Protein AF-A0A2M8QYH6-F1 (afdb_monomer_lite)

Sequence (259 aa):
MDVRESAVTRTAGFEAFVEHFYLDTVGKVTIGYGRMVPNADAAVDLPLKKNGSDADDDAKRDEWALIKSKPAGKPASYYRQFTKLTLQESDAKAMLRENLEGSAADLKTRFPELDDYPNDAQDALLDMMFNLGLTKFSRAKWPKLFAAVEAKDWTTAAAESNRPDVQEERNEAIHDLFVSAAGASLKLYLAARIVNESFKDQIGELSSFISGGQGIEKFFPYGITKIKLDVKAGGVEIDFEISGPEQGKPSVLARKGKS

Secondary structure (DSSP, 8-state):
----HHHHHHHHHHSPPEEEEEE-TTS-EEEETTEE--SHHHHHTS--EETTEEPPHHHHHHHHHHHHTSPSS--HHHHGGG--EE--HHHHHHHHHHHHHHHHHHHHHH-TTGGGS-HHHHHHHHHHHHHHHHHHSSTTTSHHHHHHHHTT-HHHHHHT---TTS-HHHHHHHHHHHHHHHHHHHHHHHHHHHHHHHHHHHHHHHHHHHHH-TTGGGT-TT---EEEEEEEETTEEEEEEEEPP---S----------

Structure (mmCIF, N/CA/C/O backbone):
data_AF-A0A2M8QYH6-F1
#
_entry.id   AF-A0A2M8QYH6-F1
#
loop_
_atom_site.group_PDB
_atom_site.id
_atom_site.type_symbol
_atom_site.label_atom_id
_atom_site.label_alt_id
_atom_site.label_comp_id
_atom_site.label_asym_id
_atom_site.label_entity_id
_atom_site.label_seq_id
_atom_site.pdbx_PDB_ins_code
_atom_site.Cartn_x
_atom_site.Cartn_y
_atom_site.Cartn_z
_atom_site.occupancy
_atom_site.B_iso_or_equiv
_atom_site.auth_seq_id
_atom_site.auth_comp_id
_atom_site.auth_asym_id
_atom_site.auth_atom_id
_atom_site.pdbx_PDB_model_num
ATOM 1 N N . MET A 1 1 ? -13.219 -4.912 1.537 1.00 89.44 1 MET A N 1
ATOM 2 C CA . MET A 1 1 ? -13.207 -3.452 1.742 1.00 89.44 1 MET A CA 1
ATOM 3 C C . MET A 1 1 ? -12.926 -2.817 0.399 1.00 89.44 1 MET A C 1
ATOM 5 O O . MET A 1 1 ? -12.283 -3.471 -0.415 1.00 89.44 1 MET A O 1
ATOM 9 N N . ASP A 1 2 ? -13.384 -1.593 0.163 1.00 88.50 2 ASP A N 1
ATOM 10 C CA . ASP A 1 2 ? -13.000 -0.852 -1.042 1.00 88.50 2 ASP A CA 1
ATOM 11 C C . ASP A 1 2 ? -11.642 -0.155 -0.841 1.00 88.50 2 ASP A C 1
ATOM 13 O O . ASP A 1 2 ? -11.356 0.351 0.251 1.00 88.50 2 ASP A O 1
ATOM 17 N N . VAL A 1 3 ? -10.797 -0.140 -1.875 1.00 94.00 3 VAL A N 1
ATOM 18 C CA . VAL A 1 3 ? -9.479 0.508 -1.825 1.00 94.00 3 VAL A CA 1
ATOM 19 C C . VAL A 1 3 ? -9.635 1.989 -2.158 1.00 94.00 3 VAL A C 1
ATOM 21 O O . VAL A 1 3 ? -9.709 2.405 -3.315 1.00 94.00 3 VAL A O 1
ATOM 24 N N . ARG A 1 4 ? -9.651 2.811 -1.107 1.00 91.62 4 ARG A N 1
ATOM 25 C CA . ARG A 1 4 ? -9.796 4.268 -1.207 1.00 91.62 4 ARG A CA 1
ATOM 26 C C . ARG A 1 4 ? -8.585 4.926 -1.870 1.00 91.62 4 ARG A C 1
ATOM 28 O O . ARG A 1 4 ? -7.440 4.544 -1.637 1.00 91.62 4 ARG A O 1
ATOM 35 N N . GLU A 1 5 ? -8.828 6.018 -2.595 1.00 85.25 5 GLU A N 1
ATOM 36 C CA . GLU A 1 5 ? -7.765 6.868 -3.162 1.00 85.25 5 GLU A CA 1
ATOM 37 C C . GLU A 1 5 ? -6.802 7.402 -2.086 1.00 85.25 5 GLU A C 1
ATOM 39 O O . GLU A 1 5 ? -5.604 7.517 -2.328 1.00 85.25 5 GLU A O 1
ATOM 44 N N . SER A 1 6 ? -7.294 7.655 -0.866 1.00 82.06 6 SER A N 1
ATOM 45 C CA . SER A 1 6 ? -6.458 8.043 0.278 1.00 82.06 6 SER A CA 1
ATOM 46 C C . SER A 1 6 ? -5.394 6.999 0.610 1.00 82.06 6 SER A C 1
ATOM 48 O O . SER A 1 6 ? -4.265 7.369 0.927 1.00 82.06 6 SER A O 1
ATOM 50 N N . ALA A 1 7 ? -5.731 5.708 0.524 1.00 87.75 7 ALA A N 1
ATOM 51 C CA . ALA A 1 7 ? -4.787 4.621 0.745 1.00 87.75 7 ALA A CA 1
ATOM 52 C C . ALA A 1 7 ? -3.747 4.568 -0.377 1.00 87.75 7 ALA A C 1
ATOM 54 O O . ALA A 1 7 ? -2.554 4.553 -0.089 1.00 87.75 7 ALA A O 1
ATOM 55 N N . VAL A 1 8 ? -4.186 4.647 -1.639 1.00 89.94 8 VAL A N 1
ATOM 56 C CA . VAL A 1 8 ? -3.289 4.660 -2.809 1.00 89.94 8 VAL A CA 1
ATOM 57 C C . VAL A 1 8 ? -2.303 5.825 -2.727 1.00 89.94 8 VAL A C 1
ATOM 59 O O . VAL A 1 8 ? -1.096 5.616 -2.817 1.00 89.94 8 VAL A O 1
ATOM 62 N N . THR A 1 9 ? -2.799 7.044 -2.504 1.00 83.25 9 THR A N 1
ATOM 63 C CA . THR A 1 9 ? -1.975 8.257 -2.421 1.00 83.25 9 THR A CA 1
ATOM 64 C C . THR A 1 9 ? -0.987 8.195 -1.256 1.00 83.25 9 THR A C 1
ATOM 66 O O . THR A 1 9 ? 0.180 8.544 -1.423 1.00 83.25 9 THR A O 1
ATOM 69 N N . ARG A 1 10 ? -1.418 7.726 -0.080 1.00 89.31 10 ARG A N 1
ATOM 70 C CA . ARG A 1 10 ? -0.543 7.603 1.092 1.00 89.31 10 ARG A CA 1
ATOM 71 C C . ARG A 1 10 ? 0.536 6.544 0.890 1.00 89.31 10 ARG A C 1
ATOM 73 O O . ARG A 1 10 ? 1.700 6.837 1.132 1.00 89.31 10 ARG A O 1
ATOM 80 N N . THR A 1 11 ? 0.180 5.351 0.410 1.00 89.25 11 THR A N 1
ATOM 81 C CA . THR A 1 11 ? 1.165 4.304 0.107 1.00 89.25 11 THR A CA 1
ATOM 82 C C . THR A 1 11 ? 2.142 4.784 -0.966 1.00 89.25 11 THR A C 1
ATOM 84 O O . THR A 1 11 ? 3.345 4.666 -0.773 1.00 89.25 11 THR A O 1
ATOM 87 N N . ALA A 1 12 ? 1.662 5.430 -2.032 1.00 85.94 12 ALA A N 1
ATOM 88 C CA . ALA A 1 12 ? 2.518 6.054 -3.041 1.00 85.94 12 ALA A CA 1
ATOM 89 C C . ALA A 1 12 ? 3.458 7.131 -2.466 1.00 85.94 12 ALA A C 1
ATOM 91 O O . ALA A 1 12 ? 4.553 7.305 -2.980 1.00 85.94 12 ALA A O 1
ATOM 92 N N . GLY A 1 13 ? 3.056 7.847 -1.410 1.00 82.88 13 GLY A N 1
ATOM 93 C CA . GLY A 1 13 ? 3.906 8.822 -0.719 1.00 82.88 13 GLY A CA 1
ATOM 94 C C . GLY A 1 13 ? 5.043 8.197 0.096 1.00 82.88 13 GLY A C 1
ATOM 95 O O . GLY A 1 13 ? 6.042 8.866 0.352 1.00 82.88 13 GLY A O 1
ATOM 96 N N . PHE A 1 14 ? 4.913 6.925 0.481 1.00 84.56 14 PHE A N 1
ATOM 97 C CA . PHE A 1 14 ? 5.963 6.169 1.173 1.00 84.56 14 PHE A CA 1
ATOM 98 C C . PHE A 1 14 ? 6.847 5.353 0.230 1.00 84.56 14 PHE A C 1
ATOM 100 O O . PHE A 1 14 ? 7.968 4.996 0.587 1.00 84.56 14 PHE A O 1
ATOM 107 N N . GLU A 1 15 ? 6.341 5.030 -0.956 1.00 82.50 15 GLU A N 1
ATOM 108 C CA . GLU A 1 15 ? 7.065 4.280 -1.974 1.00 82.50 15 GLU A CA 1
ATOM 109 C C . GLU A 1 15 ? 7.757 5.240 -2.959 1.00 82.50 15 GLU A C 1
ATOM 111 O O . GLU A 1 15 ? 7.223 6.278 -3.343 1.00 82.50 15 GLU A O 1
ATOM 116 N N . ALA A 1 16 ? 8.956 4.896 -3.426 1.00 86.19 16 ALA A N 1
ATOM 117 C CA . ALA A 1 16 ? 9.639 5.703 -4.435 1.00 86.19 16 ALA A CA 1
ATOM 118 C C . ALA A 1 16 ? 9.110 5.371 -5.840 1.00 86.19 16 ALA A C 1
ATOM 120 O O . ALA A 1 16 ? 9.207 4.226 -6.282 1.00 86.19 16 ALA A O 1
ATOM 121 N N . PHE A 1 17 ? 8.601 6.370 -6.568 1.00 94.69 17 PHE A N 1
ATOM 122 C CA . PHE A 1 17 ? 8.225 6.197 -7.972 1.00 94.69 17 PHE A CA 1
ATOM 123 C C . PHE A 1 17 ? 9.467 6.128 -8.872 1.00 94.69 17 PHE A C 1
ATOM 125 O O . PHE A 1 17 ? 10.280 7.054 -8.902 1.00 94.69 17 PHE A O 1
ATOM 132 N N . VAL A 1 18 ? 9.591 5.044 -9.643 1.00 97.12 18 VAL A N 1
ATOM 133 C CA . VAL A 1 18 ? 10.626 4.886 -10.673 1.00 97.12 18 VAL A CA 1
ATOM 134 C C . VAL A 1 18 ? 9.964 4.691 -12.036 1.00 97.12 18 VAL A C 1
ATOM 136 O O . VAL A 1 18 ? 9.325 3.670 -12.286 1.00 97.12 18 VAL A O 1
ATOM 139 N N . GLU A 1 19 ? 10.136 5.665 -12.931 1.00 97.81 19 GLU A N 1
ATOM 140 C CA . GLU A 1 19 ? 9.511 5.674 -14.265 1.00 97.81 19 GLU A CA 1
ATOM 141 C C . GLU A 1 19 ? 10.043 4.585 -15.212 1.00 97.81 19 GLU A C 1
ATOM 143 O O . GLU A 1 19 ? 9.406 4.283 -16.214 1.00 97.81 19 GLU A O 1
ATOM 148 N N . HIS A 1 20 ? 11.203 3.995 -14.922 1.00 98.44 20 HIS A N 1
ATOM 149 C CA . HIS A 1 20 ? 11.918 3.074 -15.808 1.00 98.44 20 HIS A CA 1
ATOM 150 C C . HIS A 1 20 ? 12.227 1.734 -15.125 1.00 98.44 20 HIS A C 1
ATOM 152 O O . HIS A 1 20 ? 12.240 1.629 -13.898 1.00 98.44 20 HIS A O 1
ATOM 158 N N . PHE A 1 21 ? 12.507 0.693 -15.914 1.00 98.56 21 PHE A N 1
ATOM 159 C CA . PHE A 1 21 ? 12.900 -0.609 -15.371 1.00 98.56 21 PHE A CA 1
ATOM 160 C C . PHE A 1 21 ? 14.218 -0.543 -14.591 1.00 98.56 21 PHE A C 1
ATOM 162 O O . PHE A 1 21 ? 15.217 0.008 -15.056 1.00 98.56 21 PHE A O 1
ATOM 169 N N . TYR A 1 22 ? 14.257 -1.196 -13.435 1.00 98.44 22 TYR A N 1
ATOM 170 C CA . TYR A 1 22 ? 15.458 -1.357 -12.619 1.00 98.44 22 TYR A CA 1
ATOM 171 C C . TYR A 1 22 ? 15.536 -2.765 -12.027 1.00 98.44 22 TYR A C 1
ATOM 173 O O . TYR A 1 22 ? 14.558 -3.508 -12.063 1.00 98.44 22 TYR A O 1
ATOM 181 N N . LEU A 1 23 ? 16.697 -3.145 -11.486 1.00 98.25 23 LEU A N 1
ATOM 182 C CA . LEU A 1 23 ? 16.789 -4.332 -10.636 1.00 98.25 23 LEU A CA 1
ATOM 183 C C . LEU A 1 23 ? 16.651 -3.930 -9.171 1.00 98.25 23 LEU A C 1
ATOM 185 O O . LEU A 1 23 ? 17.381 -3.056 -8.700 1.00 98.25 23 LEU A O 1
ATOM 189 N N . ASP A 1 24 ? 15.736 -4.578 -8.455 1.00 94.56 24 ASP A N 1
ATOM 190 C CA . ASP A 1 24 ? 15.591 -4.402 -7.012 1.00 94.56 24 ASP A CA 1
ATOM 191 C C . ASP A 1 24 ? 16.774 -5.005 -6.224 1.00 94.56 24 ASP A C 1
ATOM 193 O O . ASP A 1 24 ? 17.732 -5.560 -6.778 1.00 94.56 24 ASP A O 1
ATOM 197 N N . THR A 1 25 ? 16.716 -4.901 -4.895 1.00 89.81 25 THR A N 1
ATOM 198 C CA . THR A 1 25 ? 17.772 -5.388 -3.993 1.00 89.81 25 THR A CA 1
ATOM 199 C C . THR A 1 25 ? 17.990 -6.900 -4.062 1.00 89.81 25 THR A C 1
ATOM 201 O O . THR A 1 25 ? 19.052 -7.372 -3.658 1.00 89.81 25 THR A O 1
ATOM 204 N N . VAL A 1 26 ? 17.035 -7.660 -4.609 1.00 91.25 26 VAL A N 1
ATOM 205 C CA . VAL A 1 26 ? 17.127 -9.112 -4.806 1.00 91.25 26 VAL A CA 1
ATOM 206 C C . VAL A 1 26 ? 17.340 -9.501 -6.279 1.00 91.25 26 VAL A C 1
ATOM 208 O O . VAL A 1 26 ? 17.314 -10.684 -6.615 1.00 91.25 26 VAL A O 1
ATOM 211 N N . GLY A 1 27 ? 17.590 -8.532 -7.168 1.00 95.12 27 GLY A N 1
ATOM 212 C CA . GLY A 1 27 ? 17.927 -8.763 -8.575 1.00 95.12 27 GLY A CA 1
ATOM 213 C C . GLY A 1 27 ? 16.733 -9.085 -9.483 1.00 95.12 27 GLY A C 1
ATOM 214 O O . GLY A 1 27 ? 16.909 -9.699 -10.547 1.00 95.12 27 GLY A O 1
ATOM 215 N N . LYS A 1 28 ? 15.515 -8.713 -9.084 1.00 97.56 28 LYS A N 1
ATOM 216 C CA . LYS A 1 28 ? 14.303 -8.836 -9.907 1.00 97.56 28 LYS A CA 1
ATOM 217 C C . LYS A 1 28 ? 14.054 -7.542 -10.674 1.00 97.56 28 LYS A C 1
ATOM 219 O O . LYS A 1 28 ? 14.336 -6.467 -10.160 1.00 97.56 28 LYS A O 1
ATOM 224 N N . VAL A 1 29 ? 13.553 -7.659 -11.906 1.00 98.38 29 VAL A N 1
ATOM 225 C CA . VAL A 1 29 ? 13.181 -6.484 -12.704 1.00 98.38 29 VAL A CA 1
ATOM 226 C C . VAL A 1 29 ? 11.919 -5.877 -12.108 1.00 98.38 29 VAL A C 1
ATOM 228 O O . VAL A 1 29 ? 10.951 -6.597 -11.864 1.00 98.38 29 VAL A O 1
ATOM 231 N N . THR A 1 30 ? 11.947 -4.570 -11.884 1.00 97.75 30 THR A N 1
ATOM 232 C CA . THR A 1 30 ? 10.931 -3.826 -11.141 1.00 97.75 30 THR A CA 1
ATOM 233 C C . THR A 1 30 ? 10.711 -2.454 -11.788 1.00 97.75 30 THR A C 1
ATOM 235 O O . THR A 1 30 ? 11.607 -1.938 -12.459 1.00 97.75 30 THR A O 1
ATOM 238 N N . ILE A 1 31 ? 9.516 -1.875 -11.634 1.00 98.06 31 ILE A N 1
ATOM 239 C CA . ILE A 1 31 ? 9.149 -0.535 -12.133 1.00 98.06 31 ILE A CA 1
ATOM 240 C C . ILE A 1 31 ? 8.050 0.107 -11.267 1.00 98.06 31 ILE A C 1
ATOM 242 O O . ILE A 1 31 ? 7.354 -0.586 -10.522 1.00 98.06 31 ILE A O 1
ATOM 246 N N . GLY A 1 32 ? 7.864 1.425 -11.372 1.00 96.88 32 GLY A N 1
ATOM 247 C CA . GLY A 1 32 ? 6.811 2.165 -10.677 1.00 96.88 32 GLY A CA 1
ATOM 248 C C . GLY A 1 32 ? 7.047 2.201 -9.169 1.00 96.88 32 GLY A C 1
ATOM 249 O O . GLY A 1 32 ? 8.180 2.382 -8.730 1.00 96.88 32 GLY A O 1
ATOM 250 N N . TYR A 1 33 ? 5.989 1.992 -8.382 1.00 94.75 33 TYR A N 1
ATOM 251 C CA . TYR A 1 33 ? 6.050 1.841 -6.920 1.00 94.75 33 TYR A CA 1
ATOM 252 C C . TYR A 1 33 ? 6.433 0.409 -6.510 1.00 94.75 33 TYR A C 1
ATOM 254 O O . TYR A 1 33 ? 5.712 -0.258 -5.773 1.00 94.75 33 TYR A O 1
ATOM 262 N N . GLY A 1 34 ? 7.533 -0.112 -7.061 1.00 92.06 34 GLY A N 1
ATOM 263 C CA . GLY A 1 34 ? 8.047 -1.433 -6.686 1.00 92.06 34 GLY A CA 1
ATOM 264 C C . GLY A 1 34 ? 7.333 -2.638 -7.316 1.00 92.06 34 GLY A C 1
ATOM 265 O O . GLY A 1 34 ?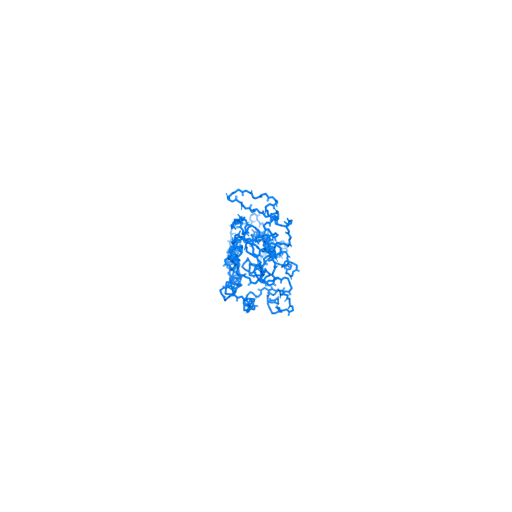 7.425 -3.744 -6.781 1.00 92.06 34 GLY A O 1
ATOM 266 N N . ARG A 1 35 ? 6.643 -2.486 -8.459 1.00 94.19 35 ARG A N 1
ATOM 267 C CA . ARG A 1 35 ? 5.987 -3.618 -9.141 1.00 94.19 35 ARG A CA 1
ATOM 268 C C . ARG A 1 35 ? 7.025 -4.526 -9.799 1.00 94.19 35 ARG A C 1
ATOM 270 O O . ARG A 1 35 ? 7.670 -4.136 -10.770 1.00 94.19 35 ARG A O 1
ATOM 277 N N . MET A 1 36 ? 7.154 -5.747 -9.279 1.00 95.62 36 MET A N 1
ATOM 278 C CA . MET A 1 36 ? 7.980 -6.805 -9.866 1.00 95.62 36 MET A CA 1
ATOM 279 C C . MET A 1 36 ? 7.416 -7.237 -11.226 1.00 95.62 36 MET A C 1
ATOM 281 O O . MET A 1 36 ? 6.233 -7.551 -11.344 1.00 95.62 36 MET A O 1
ATOM 285 N N . VAL A 1 37 ? 8.291 -7.337 -12.224 1.00 97.75 37 VAL A N 1
ATOM 286 C CA . VAL A 1 37 ? 7.980 -7.770 -13.590 1.00 97.75 37 VAL A CA 1
ATOM 287 C C . VAL A 1 37 ? 8.746 -9.068 -13.859 1.00 97.75 37 VAL A C 1
ATOM 289 O O . VAL A 1 37 ? 9.950 -9.032 -14.127 1.00 97.75 37 VAL A O 1
ATOM 292 N N . PRO A 1 38 ? 8.101 -10.239 -13.702 1.00 97.38 38 PRO A N 1
ATOM 293 C CA . PRO A 1 38 ? 8.802 -11.518 -13.565 1.00 97.38 38 PRO A CA 1
ATOM 294 C C . PRO A 1 38 ? 9.494 -12.006 -14.841 1.00 97.38 38 PRO A C 1
ATOM 296 O O . PRO A 1 38 ? 10.475 -12.744 -14.752 1.00 97.38 38 PRO A O 1
ATOM 299 N N . ASN A 1 39 ? 8.983 -11.632 -16.012 1.00 97.94 39 ASN A N 1
ATOM 300 C CA . ASN A 1 39 ? 9.484 -12.061 -17.312 1.00 97.94 39 ASN A CA 1
ATOM 301 C C . ASN A 1 39 ? 9.159 -11.009 -18.385 1.00 97.94 39 ASN A C 1
ATOM 303 O O . ASN A 1 39 ? 8.432 -10.050 -18.125 1.00 97.94 39 ASN A O 1
ATOM 307 N N . ALA A 1 40 ? 9.713 -11.202 -19.582 1.00 97.38 40 ALA A N 1
ATOM 308 C CA . ALA A 1 40 ? 9.523 -10.297 -20.709 1.00 97.38 40 ALA A CA 1
ATOM 309 C C . ALA A 1 40 ? 8.051 -10.192 -21.147 1.00 97.38 40 ALA A C 1
ATOM 311 O O . ALA A 1 40 ? 7.618 -9.112 -21.526 1.00 97.38 40 ALA A O 1
ATOM 312 N N . ASP A 1 41 ? 7.263 -11.265 -21.043 1.00 97.19 41 ASP A N 1
ATOM 313 C CA . ASP A 1 41 ? 5.843 -11.220 -21.414 1.00 97.19 41 ASP A CA 1
ATOM 314 C C . ASP A 1 41 ? 5.024 -10.373 -20.435 1.00 97.19 41 ASP A C 1
ATOM 316 O O . ASP A 1 41 ? 4.212 -9.566 -20.862 1.00 97.19 41 ASP A O 1
ATOM 320 N N . ALA A 1 42 ? 5.316 -10.427 -19.135 1.00 97.50 42 ALA A N 1
ATOM 321 C CA . ALA A 1 42 ? 4.692 -9.540 -18.153 1.00 97.50 42 ALA A CA 1
ATOM 322 C C . ALA A 1 42 ? 5.047 -8.057 -18.375 1.00 97.50 42 ALA A C 1
ATOM 324 O O . ALA A 1 42 ? 4.342 -7.175 -17.887 1.00 97.50 42 ALA A O 1
ATOM 325 N N . ALA A 1 43 ? 6.143 -7.760 -19.084 1.00 97.75 43 ALA A N 1
ATOM 326 C CA . ALA A 1 43 ? 6.475 -6.391 -19.469 1.00 97.75 43 ALA A CA 1
ATOM 327 C C . ALA A 1 43 ? 5.536 -5.858 -20.560 1.00 97.75 43 ALA A C 1
ATOM 329 O O . ALA A 1 43 ? 5.322 -4.650 -20.625 1.00 97.75 43 ALA A O 1
ATOM 330 N N . VAL A 1 44 ? 4.973 -6.736 -21.395 1.00 97.88 44 VAL A N 1
ATOM 331 C CA . VAL A 1 44 ? 4.085 -6.372 -22.509 1.00 97.88 44 VAL A CA 1
ATOM 332 C C . VAL A 1 44 ? 2.781 -5.755 -22.010 1.00 97.88 44 VAL A C 1
ATOM 334 O O . VAL A 1 44 ? 2.327 -4.754 -22.567 1.00 97.88 44 VAL A O 1
ATOM 337 N N . ASP A 1 45 ? 2.259 -6.271 -20.900 1.00 96.06 45 ASP A N 1
ATOM 338 C CA . ASP A 1 45 ? 1.024 -5.796 -20.266 1.00 96.06 45 ASP A CA 1
ATOM 339 C C . ASP A 1 45 ? 1.160 -4.399 -19.634 1.00 96.06 45 ASP A C 1
ATOM 341 O O . ASP A 1 45 ? 0.176 -3.804 -19.195 1.00 96.06 45 ASP A O 1
ATOM 345 N N . LEU A 1 46 ? 2.378 -3.852 -19.556 1.00 97.38 46 LEU A N 1
ATOM 346 C CA . LEU A 1 46 ? 2.609 -2.528 -18.991 1.00 97.38 46 LEU A CA 1
ATOM 347 C C . LEU A 1 46 ? 2.304 -1.424 -20.017 1.00 97.38 46 LEU A C 1
ATOM 349 O O . LEU A 1 46 ? 2.737 -1.522 -21.173 1.00 97.38 46 LEU A O 1
ATOM 353 N N . PRO A 1 47 ? 1.659 -0.317 -19.605 1.00 97.50 47 PRO A N 1
ATOM 354 C CA . PRO A 1 47 ? 1.356 0.827 -20.469 1.00 97.50 47 PRO A CA 1
ATOM 355 C C . PRO A 1 47 ? 2.588 1.731 -20.679 1.00 97.50 47 PRO A C 1
ATOM 357 O O . PRO A 1 47 ? 2.557 2.942 -20.465 1.00 97.50 47 PRO A O 1
ATOM 360 N N . LEU A 1 48 ? 3.715 1.135 -21.077 1.00 98.31 48 LEU A N 1
ATOM 361 C CA . LEU A 1 48 ? 4.967 1.858 -21.280 1.00 98.31 48 LEU A CA 1
ATOM 362 C C . LEU A 1 48 ? 4.907 2.746 -22.518 1.00 98.31 48 LEU A C 1
ATOM 364 O O . LEU A 1 48 ? 4.394 2.357 -23.569 1.00 98.31 48 LEU A O 1
ATOM 368 N N . LYS A 1 49 ? 5.503 3.929 -22.396 1.00 98.19 49 LYS A N 1
ATOM 369 C CA . LYS A 1 49 ? 5.602 4.924 -23.453 1.00 98.19 49 LYS A CA 1
ATOM 370 C C . LYS A 1 49 ? 7.028 5.010 -23.976 1.00 98.19 49 LYS A C 1
ATOM 372 O O . LYS A 1 49 ? 7.992 4.955 -23.219 1.00 98.19 49 LYS A O 1
ATOM 377 N N . LYS A 1 50 ? 7.162 5.236 -25.278 1.00 97.25 50 LYS A N 1
ATOM 378 C CA . LYS A 1 50 ? 8.403 5.607 -25.957 1.00 97.25 50 LYS A CA 1
ATOM 379 C C . LYS A 1 50 ? 8.201 6.982 -26.572 1.00 97.25 50 LYS A C 1
ATOM 381 O O . LYS A 1 50 ? 7.403 7.140 -27.493 1.00 97.25 50 LYS A O 1
ATOM 386 N N . ASN A 1 51 ? 8.894 7.992 -26.048 1.00 92.44 51 ASN A N 1
ATOM 387 C CA . ASN A 1 51 ? 8.731 9.388 -26.479 1.00 92.44 51 ASN A CA 1
ATOM 388 C C . ASN A 1 51 ? 7.255 9.855 -26.478 1.00 92.44 51 ASN A C 1
ATOM 390 O O . ASN A 1 51 ? 6.812 10.545 -27.393 1.00 92.44 51 ASN A O 1
ATOM 394 N N . GLY A 1 52 ? 6.477 9.433 -25.474 1.00 91.19 52 GLY A N 1
ATOM 395 C CA . GLY A 1 52 ? 5.065 9.803 -25.306 1.00 91.19 52 GLY A CA 1
ATOM 396 C C . GLY A 1 52 ? 4.049 8.969 -26.097 1.00 91.19 52 GLY A C 1
ATOM 397 O O . GLY A 1 52 ? 2.858 9.089 -25.831 1.00 91.19 52 GLY A O 1
ATOM 398 N N . SER A 1 53 ? 4.487 8.106 -27.018 1.00 95.88 53 SER A N 1
ATOM 399 C CA . SER A 1 53 ? 3.614 7.151 -27.728 1.00 95.88 53 SER A CA 1
ATOM 400 C C . SER A 1 53 ? 3.659 5.774 -27.073 1.00 95.88 53 SER A C 1
ATOM 402 O O . SER A 1 53 ? 4.635 5.472 -26.392 1.00 95.88 53 SER A O 1
ATOM 404 N N . ASP A 1 54 ? 2.644 4.935 -27.284 1.00 97.31 54 ASP A N 1
ATOM 405 C CA . ASP A 1 54 ? 2.665 3.550 -26.796 1.00 97.31 54 ASP A CA 1
ATOM 406 C C . ASP A 1 54 ? 3.877 2.794 -27.346 1.00 97.31 54 ASP A C 1
ATOM 408 O O . ASP A 1 54 ? 4.184 2.854 -28.539 1.00 97.31 54 ASP A O 1
ATOM 412 N N . ALA A 1 55 ? 4.596 2.116 -26.452 1.00 97.75 55 ALA A N 1
ATOM 413 C CA . ALA A 1 55 ? 5.679 1.228 -26.834 1.00 97.75 55 ALA A CA 1
ATOM 414 C C . ALA A 1 55 ? 5.107 -0.063 -27.429 1.00 97.75 55 ALA A C 1
ATOM 416 O O . ALA A 1 55 ? 4.148 -0.623 -26.896 1.00 97.75 55 ALA A O 1
ATOM 417 N N . ASP A 1 56 ? 5.721 -0.546 -28.506 1.00 97.69 56 ASP A N 1
ATOM 418 C CA . ASP A 1 56 ? 5.427 -1.866 -29.053 1.00 97.69 56 ASP A CA 1
ATOM 419 C C . ASP A 1 56 ? 5.904 -2.988 -28.113 1.00 97.69 56 ASP A C 1
ATOM 421 O O . ASP A 1 56 ? 6.792 -2.799 -27.275 1.00 97.69 56 ASP A O 1
ATOM 425 N N . ASP A 1 57 ? 5.286 -4.160 -28.242 1.00 98.44 57 ASP A N 1
ATOM 426 C CA . ASP A 1 57 ? 5.527 -5.297 -27.352 1.00 98.44 57 ASP A CA 1
ATOM 427 C C . ASP A 1 57 ? 6.982 -5.780 -27.396 1.00 98.44 57 ASP A C 1
ATOM 429 O O . ASP A 1 57 ? 7.548 -6.136 -26.361 1.00 98.44 57 ASP A O 1
ATOM 433 N N . ASP A 1 58 ? 7.613 -5.756 -28.571 1.00 98.19 58 ASP A N 1
ATOM 434 C CA . ASP A 1 58 ? 9.001 -6.190 -28.743 1.00 98.19 58 ASP A CA 1
ATOM 435 C C . ASP A 1 58 ? 9.968 -5.239 -28.031 1.00 98.19 58 ASP A C 1
ATOM 437 O O . ASP A 1 58 ? 10.840 -5.692 -27.293 1.00 98.19 58 ASP A O 1
ATOM 441 N N . ALA A 1 59 ? 9.757 -3.923 -28.120 1.00 98.19 59 ALA A N 1
ATOM 442 C CA . ALA A 1 59 ? 10.538 -2.937 -27.383 1.00 98.19 59 ALA A CA 1
ATOM 443 C C . ALA A 1 59 ? 10.423 -3.130 -25.863 1.00 98.19 59 ALA A C 1
ATOM 445 O O . ALA A 1 59 ? 11.419 -2.975 -25.150 1.00 98.19 59 ALA A O 1
ATOM 446 N N . LYS A 1 60 ? 9.232 -3.482 -25.358 1.00 98.69 60 LYS A N 1
ATOM 447 C CA . LYS A 1 60 ? 9.023 -3.779 -23.930 1.00 98.69 60 LYS A CA 1
ATOM 448 C C . LYS A 1 60 ? 9.798 -5.030 -23.506 1.00 98.69 60 LYS A C 1
ATOM 450 O O . LYS A 1 60 ? 10.489 -4.996 -22.484 1.00 98.69 60 LYS A O 1
ATOM 455 N N . ARG A 1 61 ? 9.729 -6.110 -24.297 1.00 98.69 61 ARG A N 1
ATOM 456 C CA . ARG A 1 61 ? 10.475 -7.360 -24.052 1.00 98.69 61 ARG A CA 1
ATOM 457 C C . ARG A 1 61 ? 11.988 -7.140 -24.095 1.00 98.69 61 ARG A C 1
ATOM 459 O O . ARG A 1 61 ? 12.697 -7.591 -23.191 1.00 98.69 61 ARG A O 1
ATOM 466 N N . ASP A 1 62 ? 12.469 -6.421 -25.104 1.00 98.56 62 ASP A N 1
ATOM 467 C CA . ASP A 1 62 ? 13.887 -6.133 -25.314 1.00 98.56 62 ASP A CA 1
ATOM 468 C C . ASP A 1 62 ? 14.471 -5.302 -24.172 1.00 98.56 62 ASP A C 1
ATOM 470 O O . ASP A 1 62 ? 15.548 -5.613 -23.655 1.00 98.56 62 ASP A O 1
ATOM 474 N N . GLU A 1 63 ? 13.764 -4.256 -23.733 1.00 98.62 63 GLU A N 1
ATOM 475 C CA . GLU A 1 63 ? 14.236 -3.421 -22.631 1.00 98.62 63 GLU A CA 1
ATOM 476 C C . GLU A 1 63 ? 14.225 -4.175 -21.298 1.00 98.62 63 GLU A C 1
ATOM 478 O O . GLU A 1 63 ? 15.193 -4.094 -20.536 1.00 98.62 63 GLU A O 1
ATOM 483 N N . TRP A 1 64 ? 13.191 -4.983 -21.042 1.00 98.69 64 TRP A N 1
ATOM 484 C CA . TRP A 1 64 ? 13.161 -5.871 -19.881 1.00 98.69 64 TRP A CA 1
ATOM 485 C C . TRP A 1 64 ? 14.372 -6.818 -19.870 1.00 98.69 64 TRP A C 1
ATOM 487 O O . TRP A 1 64 ? 15.077 -6.919 -18.860 1.00 98.69 64 TRP A O 1
ATOM 497 N N . ALA A 1 65 ? 14.667 -7.471 -21.000 1.00 98.56 65 ALA A N 1
ATOM 498 C CA . ALA A 1 65 ? 15.793 -8.398 -21.128 1.00 98.56 65 ALA A CA 1
ATOM 499 C C . ALA A 1 65 ? 17.144 -7.684 -20.962 1.00 98.56 65 ALA A C 1
ATOM 501 O O . ALA A 1 65 ? 18.048 -8.187 -20.283 1.00 98.56 65 ALA A O 1
ATOM 502 N N . LEU A 1 66 ? 17.267 -6.476 -21.519 1.00 98.50 66 LEU A N 1
ATOM 503 C CA . LEU A 1 66 ? 18.444 -5.632 -21.359 1.00 98.50 66 LEU A CA 1
ATOM 504 C C . LEU A 1 66 ? 18.692 -5.303 -19.888 1.00 98.50 66 LEU A C 1
ATOM 506 O O . LEU A 1 66 ? 19.824 -5.471 -19.429 1.00 98.50 66 LEU A O 1
ATOM 510 N N . ILE A 1 67 ? 17.671 -4.874 -19.143 1.00 98.56 67 ILE A N 1
ATOM 511 C CA . ILE A 1 67 ? 17.803 -4.572 -17.712 1.00 98.56 67 ILE A CA 1
ATOM 512 C C . ILE A 1 67 ? 18.096 -5.830 -16.905 1.00 98.56 67 ILE A C 1
ATOM 514 O O . ILE A 1 67 ? 18.982 -5.802 -16.048 1.00 98.56 67 ILE A O 1
ATOM 518 N N . LYS A 1 68 ? 17.458 -6.959 -17.232 1.00 98.38 68 LYS A N 1
ATOM 519 C CA . LYS A 1 68 ? 17.737 -8.240 -16.574 1.00 98.38 68 LYS A CA 1
ATOM 520 C C . LYS A 1 68 ? 19.198 -8.680 -16.715 1.00 98.38 68 LYS A C 1
ATOM 522 O O . LYS A 1 68 ? 19.724 -9.310 -15.802 1.00 98.38 68 LYS A O 1
ATOM 527 N N . SER A 1 69 ? 19.859 -8.324 -17.819 1.00 97.88 69 SER A N 1
ATOM 528 C CA . SER A 1 69 ? 21.277 -8.632 -18.064 1.00 97.88 69 SER A CA 1
ATOM 529 C C . SER A 1 69 ? 22.271 -7.758 -17.282 1.00 97.88 69 SER A C 1
ATOM 531 O O . SER A 1 69 ? 23.475 -8.027 -17.303 1.00 97.88 69 SER A O 1
ATOM 533 N N . LYS A 1 70 ? 21.812 -6.681 -16.627 1.00 97.88 70 LYS A N 1
ATOM 534 C CA . LYS A 1 70 ? 22.693 -5.741 -15.919 1.00 97.88 70 LYS A CA 1
ATOM 535 C C . LYS A 1 70 ? 23.095 -6.255 -14.533 1.00 97.88 70 LYS A C 1
ATOM 537 O O . LYS A 1 70 ? 22.406 -7.091 -13.954 1.00 97.88 70 LYS A O 1
ATOM 542 N N . PRO A 1 71 ? 24.196 -5.735 -13.958 1.00 96.38 71 PRO A N 1
ATOM 543 C CA . PRO A 1 71 ? 24.557 -6.041 -12.578 1.00 96.38 71 PRO A CA 1
ATOM 544 C C . PRO A 1 71 ? 23.454 -5.615 -11.600 1.00 96.38 71 PRO A C 1
ATOM 546 O O . PRO A 1 71 ? 22.946 -4.495 -11.695 1.00 96.38 71 PRO A O 1
ATOM 549 N N . ALA A 1 72 ? 23.114 -6.485 -10.647 1.00 95.81 72 ALA A N 1
ATOM 550 C CA . ALA A 1 72 ? 22.213 -6.178 -9.534 1.00 95.81 72 ALA A CA 1
ATOM 551 C C . ALA A 1 72 ? 22.910 -5.333 -8.445 1.00 95.81 72 ALA A C 1
ATOM 553 O O . ALA A 1 72 ? 24.121 -5.101 -8.495 1.00 95.81 72 ALA A O 1
ATOM 554 N N . GLY A 1 73 ? 22.142 -4.871 -7.451 1.00 93.06 73 GLY A N 1
ATOM 555 C CA . GLY A 1 73 ? 22.670 -4.118 -6.305 1.00 93.06 73 GLY A CA 1
ATOM 556 C C . GLY A 1 73 ? 23.089 -2.681 -6.633 1.00 93.06 73 GLY A C 1
ATOM 557 O O . GLY A 1 73 ? 23.898 -2.092 -5.917 1.00 93.06 73 GLY A O 1
ATOM 558 N N . LYS A 1 74 ? 22.580 -2.114 -7.732 1.00 96.75 74 LYS A N 1
ATOM 559 C CA . LYS A 1 74 ? 22.768 -0.704 -8.094 1.00 96.75 74 LYS A CA 1
ATOM 560 C C . LYS A 1 74 ? 21.510 0.098 -7.734 1.00 96.75 74 LYS A C 1
ATOM 562 O O . LYS A 1 74 ? 20.422 -0.471 -7.727 1.00 96.75 74 LYS A O 1
ATOM 567 N N . PRO A 1 75 ? 21.622 1.407 -7.442 1.00 95.81 75 PRO A N 1
ATOM 568 C CA . PRO A 1 75 ? 20.444 2.247 -7.225 1.00 95.81 75 PRO A CA 1
ATOM 569 C C . PRO A 1 75 ? 19.586 2.324 -8.496 1.00 95.81 75 PRO A C 1
ATOM 571 O O . PRO A 1 75 ? 20.122 2.262 -9.600 1.00 95.81 75 PRO A O 1
ATOM 574 N N . ALA A 1 76 ? 18.273 2.532 -8.366 1.00 96.69 76 ALA A N 1
ATOM 575 C CA . ALA A 1 76 ? 17.355 2.584 -9.510 1.00 96.69 76 ALA A CA 1
ATOM 576 C C . ALA A 1 76 ? 17.799 3.581 -10.604 1.00 96.69 76 ALA A C 1
ATOM 578 O O . ALA A 1 76 ? 17.727 3.280 -11.796 1.00 96.69 76 ALA A O 1
ATOM 579 N N . SER A 1 77 ? 18.353 4.734 -10.210 1.00 96.81 77 SER A N 1
ATOM 580 C CA . SER A 1 77 ? 18.875 5.762 -11.122 1.00 96.81 77 SER A CA 1
ATOM 581 C C . SER A 1 77 ? 20.006 5.277 -12.037 1.00 96.81 77 SER A C 1
ATOM 583 O O . SER A 1 77 ? 20.142 5.783 -13.149 1.00 96.81 77 SER A O 1
ATOM 585 N N . TYR A 1 78 ? 20.783 4.268 -11.624 1.00 97.75 78 TYR A N 1
ATOM 586 C CA . TYR A 1 78 ? 21.830 3.665 -12.454 1.00 97.75 78 TYR A CA 1
ATOM 587 C C . TYR A 1 78 ? 21.256 3.037 -13.726 1.00 97.75 78 TYR A C 1
ATOM 589 O O . TYR A 1 78 ? 21.868 3.146 -14.788 1.00 97.75 78 TYR A O 1
ATOM 597 N N . TYR A 1 79 ? 20.088 2.399 -13.635 1.00 98.19 79 TYR A N 1
ATOM 598 C CA . TYR A 1 79 ? 19.497 1.667 -14.756 1.00 98.19 79 TYR A CA 1
ATOM 599 C C . TYR A 1 79 ? 18.936 2.587 -15.841 1.00 98.19 79 TYR A C 1
ATOM 601 O O . TYR A 1 79 ? 18.873 2.179 -16.998 1.00 98.19 79 TYR A O 1
ATOM 609 N N . ARG A 1 80 ? 18.642 3.850 -15.501 1.00 97.56 80 ARG A N 1
ATOM 610 C CA . ARG A 1 80 ? 18.043 4.843 -16.406 1.00 97.56 80 ARG A CA 1
ATOM 611 C C . ARG A 1 80 ? 18.835 5.051 -17.696 1.00 97.56 80 ARG A C 1
ATOM 613 O O . ARG A 1 80 ? 18.269 5.326 -18.743 1.00 97.56 80 ARG A O 1
ATOM 620 N N . GLN A 1 81 ? 20.157 4.897 -17.638 1.00 97.56 81 GLN A N 1
ATOM 621 C CA . GLN A 1 81 ? 21.029 5.037 -18.810 1.00 97.56 81 GLN A CA 1
ATOM 622 C C . GLN A 1 81 ? 20.834 3.926 -19.860 1.00 97.56 81 GLN A C 1
ATOM 624 O O . GLN A 1 81 ? 21.305 4.056 -20.987 1.00 97.56 81 GLN A O 1
ATOM 629 N N . PHE A 1 82 ? 20.183 2.822 -19.486 1.00 98.00 82 PHE A N 1
ATOM 630 C CA . PHE A 1 82 ? 19.912 1.682 -20.360 1.00 98.00 82 PHE A CA 1
ATOM 631 C C . PHE A 1 82 ? 18.454 1.624 -20.822 1.00 98.00 82 PHE A C 1
ATOM 633 O O . PHE A 1 82 ? 18.131 0.766 -21.638 1.00 98.00 82 PHE A O 1
ATOM 640 N N . THR A 1 83 ? 17.591 2.506 -20.316 1.00 97.62 83 THR A N 1
ATOM 641 C CA . THR A 1 83 ? 16.154 2.514 -20.606 1.00 97.62 83 THR A CA 1
ATOM 642 C C . THR A 1 83 ? 15.782 3.644 -21.554 1.00 97.62 83 THR A C 1
ATOM 644 O O . THR A 1 83 ? 16.353 4.735 -21.515 1.00 97.62 83 THR A O 1
ATOM 647 N N . LYS A 1 84 ? 14.795 3.381 -22.399 1.00 97.69 84 LYS A N 1
ATOM 648 C CA . LYS A 1 84 ? 14.166 4.306 -23.343 1.00 97.69 84 LYS A CA 1
ATOM 649 C C . LYS A 1 84 ? 12.659 4.383 -23.118 1.00 97.69 84 LYS A C 1
ATOM 651 O O . LYS A 1 84 ? 12.042 5.327 -23.610 1.00 97.69 84 LYS A O 1
ATOM 656 N N . LEU A 1 85 ? 12.078 3.391 -22.444 1.00 98.50 85 LEU A N 1
ATOM 657 C CA . LEU A 1 85 ? 10.660 3.347 -22.137 1.00 98.50 85 LEU A CA 1
ATOM 658 C C . LEU A 1 85 ? 10.393 3.967 -20.767 1.00 98.50 85 LEU A C 1
ATOM 660 O O . LEU A 1 85 ? 11.201 3.847 -19.844 1.00 98.50 85 LEU A O 1
ATOM 664 N N . THR A 1 86 ? 9.245 4.622 -20.638 1.00 98.06 86 THR A N 1
ATOM 665 C CA . THR A 1 86 ? 8.800 5.220 -19.380 1.00 98.06 86 THR A CA 1
ATOM 666 C C . THR A 1 86 ? 7.374 4.808 -19.043 1.00 98.06 86 THR A C 1
ATOM 668 O O . THR A 1 86 ? 6.515 4.686 -19.913 1.00 98.06 86 THR A O 1
ATOM 671 N N . LEU A 1 87 ? 7.118 4.591 -17.760 1.00 98.25 87 LEU A N 1
ATOM 672 C CA . LEU A 1 87 ? 5.795 4.403 -17.179 1.00 98.25 87 LEU A CA 1
ATOM 673 C C . LEU A 1 87 ? 5.283 5.757 -16.681 1.00 98.25 87 LEU A C 1
ATOM 675 O O . LEU A 1 87 ? 6.031 6.494 -16.041 1.00 98.25 87 LEU A O 1
ATOM 679 N N . GLN A 1 88 ? 4.018 6.090 -16.940 1.00 97.25 88 GLN A N 1
ATOM 680 C CA . GLN A 1 88 ? 3.416 7.287 -16.351 1.00 97.25 88 GLN A CA 1
ATOM 681 C C . GLN A 1 88 ? 3.059 7.037 -14.881 1.00 97.25 88 GLN A C 1
ATOM 683 O O . GLN A 1 88 ? 2.636 5.945 -14.508 1.00 97.25 88 GLN A O 1
ATOM 688 N N . GLU A 1 89 ? 3.187 8.057 -14.031 1.00 95.06 89 GLU A N 1
ATOM 689 C CA . GLU A 1 89 ? 2.878 7.914 -12.601 1.00 95.06 89 GLU A CA 1
ATOM 690 C C . GLU A 1 89 ? 1.401 7.555 -12.362 1.00 95.06 89 GLU A C 1
ATOM 692 O O . GLU A 1 89 ? 1.093 6.773 -11.466 1.00 95.06 89 GLU A O 1
ATOM 697 N N . SER A 1 90 ? 0.478 8.061 -13.189 1.00 95.12 90 SER A N 1
ATOM 698 C CA . SER A 1 90 ? -0.943 7.689 -13.135 1.00 95.12 90 SER A CA 1
ATOM 699 C C . SER A 1 90 ? -1.160 6.192 -13.354 1.00 95.12 90 SER A C 1
ATOM 701 O O . SER A 1 90 ? -1.916 5.567 -12.610 1.00 95.12 90 SER A O 1
ATOM 703 N N . ASP A 1 91 ? -0.451 5.608 -14.318 1.00 96.94 91 ASP A N 1
ATOM 704 C CA . ASP A 1 91 ? -0.514 4.175 -14.604 1.00 96.94 91 ASP A CA 1
ATOM 705 C C . ASP A 1 91 ? 0.134 3.364 -13.474 1.00 96.94 91 ASP A C 1
ATOM 707 O O . ASP A 1 91 ? -0.390 2.334 -13.052 1.00 96.94 91 ASP A O 1
ATOM 711 N N . ALA A 1 92 ? 1.234 3.867 -12.905 1.00 96.06 92 ALA A N 1
ATOM 712 C CA . ALA A 1 92 ? 1.856 3.267 -11.730 1.00 96.06 92 ALA A CA 1
ATOM 713 C C . ALA A 1 92 ? 0.925 3.282 -10.503 1.00 96.06 92 ALA A C 1
ATOM 715 O O . ALA A 1 92 ? 0.915 2.314 -9.743 1.00 96.06 92 ALA A O 1
ATOM 716 N N . LYS A 1 93 ? 0.119 4.338 -10.312 1.00 94.94 93 LYS A N 1
ATOM 717 C CA . LYS A 1 93 ? -0.906 4.403 -9.254 1.00 94.94 93 LYS A CA 1
ATOM 718 C C . LYS A 1 93 ? -2.061 3.439 -9.508 1.00 94.94 93 LYS A C 1
ATOM 720 O O . LYS A 1 93 ? -2.538 2.824 -8.557 1.00 94.94 93 LYS A O 1
ATOM 725 N N . ALA A 1 94 ? -2.481 3.259 -10.760 1.00 95.94 94 ALA A N 1
ATOM 726 C CA . ALA A 1 94 ? -3.472 2.242 -11.115 1.00 95.94 94 ALA A CA 1
ATOM 727 C C . ALA A 1 94 ? -2.958 0.826 -10.792 1.00 95.94 94 ALA A C 1
ATOM 729 O O . ALA A 1 94 ? -3.626 0.076 -10.088 1.00 95.94 94 ALA A O 1
ATOM 730 N N . MET A 1 95 ? -1.716 0.515 -11.174 1.00 95.50 95 MET A N 1
ATOM 731 C CA . MET A 1 95 ? -1.052 -0.745 -10.811 1.00 95.50 95 MET A CA 1
ATOM 732 C C . MET A 1 95 ? -0.887 -0.914 -9.289 1.00 95.50 95 MET A C 1
ATOM 734 O O . MET A 1 95 ? -1.004 -2.021 -8.766 1.00 95.50 95 MET A O 1
ATOM 738 N N . LEU A 1 96 ? -0.598 0.166 -8.554 1.00 95.06 96 LEU A N 1
ATOM 739 C CA . LEU A 1 96 ? -0.520 0.125 -7.091 1.00 95.06 96 LEU A CA 1
ATOM 740 C C . LEU A 1 96 ? -1.884 -0.200 -6.471 1.00 95.06 96 LEU A C 1
ATOM 742 O O . LEU A 1 96 ? -1.944 -1.021 -5.558 1.00 95.06 96 LEU A O 1
ATOM 746 N N . ARG A 1 97 ? -2.969 0.396 -6.981 1.00 96.88 97 ARG A N 1
ATOM 747 C CA . ARG A 1 97 ? -4.336 0.073 -6.556 1.00 96.88 97 ARG A CA 1
ATOM 748 C C . ARG A 1 97 ? -4.629 -1.418 -6.721 1.00 96.88 97 ARG A C 1
ATOM 750 O O . ARG A 1 97 ? -5.069 -2.023 -5.754 1.00 96.88 97 ARG A O 1
ATOM 757 N N . GLU A 1 98 ? -4.313 -2.019 -7.865 1.00 95.56 98 GLU A N 1
ATOM 758 C CA . GLU A 1 98 ? -4.515 -3.463 -8.088 1.00 95.56 98 GLU A CA 1
ATOM 759 C C . GLU A 1 98 ? -3.774 -4.322 -7.042 1.00 95.56 98 GLU A C 1
ATOM 761 O O . GLU A 1 98 ? -4.321 -5.279 -6.491 1.00 95.56 98 GLU A O 1
ATOM 766 N N . ASN A 1 99 ? -2.533 -3.962 -6.693 1.00 94.19 99 ASN A N 1
ATOM 767 C CA . ASN A 1 99 ? -1.787 -4.673 -5.647 1.00 94.19 99 ASN A CA 1
ATOM 768 C C . ASN A 1 99 ? -2.419 -4.501 -4.253 1.00 94.19 99 ASN A C 1
ATOM 770 O O . ASN A 1 99 ? -2.420 -5.429 -3.433 1.00 94.19 99 ASN A O 1
ATOM 774 N N . LEU A 1 100 ? -2.943 -3.307 -3.966 1.00 96.31 100 LEU A N 1
ATOM 775 C CA . LEU A 1 100 ? -3.669 -3.028 -2.731 1.00 96.31 100 LEU A CA 1
ATOM 776 C C . LEU A 1 100 ? -5.000 -3.789 -2.688 1.00 96.31 100 LEU A C 1
ATOM 778 O O . LEU A 1 100 ? -5.361 -4.297 -1.634 1.00 96.31 100 LEU A O 1
ATOM 782 N N . GLU A 1 101 ? -5.694 -3.959 -3.811 1.00 97.44 101 GLU A N 1
ATOM 783 C CA . GLU A 1 101 ? -6.900 -4.792 -3.899 1.00 97.44 101 GLU A CA 1
ATOM 784 C C . GLU A 1 101 ? -6.586 -6.259 -3.581 1.00 97.44 101 GLU A C 1
ATOM 786 O O . GLU A 1 101 ? -7.295 -6.884 -2.789 1.00 97.44 101 GLU A O 1
ATOM 791 N N . GLY A 1 102 ? -5.469 -6.788 -4.094 1.00 96.12 102 GLY A N 1
ATOM 792 C CA . GLY A 1 102 ? -4.965 -8.108 -3.699 1.00 96.12 102 GLY A CA 1
ATOM 793 C C . GLY A 1 102 ? -4.680 -8.203 -2.194 1.00 96.12 102 GLY A C 1
ATOM 794 O O . GLY A 1 102 ? -5.105 -9.148 -1.531 1.00 96.12 102 GLY A O 1
ATOM 795 N N . SER A 1 103 ? -4.043 -7.178 -1.623 1.00 96.88 103 SER A N 1
ATOM 796 C CA . SER A 1 103 ? -3.776 -7.101 -0.177 1.00 96.88 103 SER A CA 1
ATOM 797 C C . SER A 1 103 ? -5.065 -7.005 0.654 1.00 96.88 103 SER A C 1
ATOM 799 O O . SER A 1 103 ? -5.167 -7.599 1.728 1.00 96.88 103 SER A O 1
ATOM 801 N N . ALA A 1 104 ? -6.078 -6.292 0.160 1.00 97.44 104 ALA A N 1
ATOM 802 C CA . ALA A 1 104 ? -7.392 -6.193 0.785 1.00 97.44 104 ALA A CA 1
ATOM 803 C C . ALA A 1 104 ? -8.133 -7.540 0.760 1.00 97.44 104 ALA A C 1
ATOM 805 O O . ALA A 1 104 ? -8.765 -7.910 1.754 1.00 97.44 104 ALA A O 1
ATOM 806 N N . ALA A 1 105 ? -8.022 -8.298 -0.335 1.00 96.56 105 ALA A N 1
ATOM 807 C CA . ALA A 1 105 ? -8.551 -9.656 -0.421 1.00 96.56 105 ALA A CA 1
ATOM 808 C C . ALA A 1 105 ? -7.867 -10.581 0.600 1.00 96.56 105 ALA A C 1
ATOM 810 O O . ALA A 1 105 ? -8.552 -11.252 1.375 1.00 96.56 105 ALA A O 1
ATOM 811 N N . ASP A 1 106 ? -6.535 -10.540 0.687 1.00 95.81 106 ASP A N 1
ATOM 812 C CA . ASP A 1 106 ? -5.767 -11.291 1.686 1.00 95.81 106 ASP A CA 1
ATOM 813 C C . ASP A 1 106 ? -6.168 -10.920 3.121 1.00 95.81 106 ASP A C 1
ATOM 815 O O . ASP A 1 106 ? -6.320 -11.796 3.978 1.00 95.81 106 ASP A O 1
ATOM 819 N N . LEU A 1 107 ? -6.391 -9.636 3.408 1.00 96.94 107 LEU A N 1
ATOM 820 C CA . LEU A 1 107 ? -6.885 -9.190 4.712 1.00 96.94 107 LEU A CA 1
ATOM 821 C C . LEU A 1 107 ? -8.272 -9.729 5.026 1.00 96.94 107 LEU A C 1
ATOM 823 O O . LEU A 1 107 ? -8.501 -10.160 6.153 1.00 96.94 107 LEU A O 1
ATOM 827 N N . LYS A 1 108 ? -9.182 -9.747 4.049 1.00 95.75 108 LYS A N 1
ATOM 828 C CA . LYS A 1 108 ? -10.542 -10.261 4.236 1.00 95.75 108 LYS A CA 1
ATOM 829 C C . LYS A 1 108 ? -10.543 -11.737 4.638 1.00 95.75 108 LYS A C 1
ATOM 831 O O . LYS A 1 108 ? -11.386 -12.148 5.429 1.00 95.75 108 LYS A O 1
ATOM 836 N N . THR A 1 109 ? -9.566 -12.521 4.169 1.00 93.62 109 THR A N 1
ATOM 837 C CA . THR A 1 109 ? -9.400 -13.917 4.619 1.00 93.62 109 THR A CA 1
ATOM 838 C C . THR A 1 109 ? -8.996 -14.032 6.092 1.00 93.62 109 THR A C 1
ATOM 840 O O . THR A 1 109 ? -9.336 -15.013 6.749 1.00 93.62 109 THR A O 1
ATOM 843 N N . ARG A 1 110 ? -8.281 -13.034 6.627 1.00 92.75 110 ARG A N 1
ATOM 844 C CA . ARG A 1 110 ? -7.791 -13.005 8.017 1.00 92.75 110 ARG A CA 1
ATOM 845 C C . ARG A 1 110 ? -8.782 -12.372 8.977 1.00 92.75 110 ARG A C 1
ATOM 847 O O . ARG A 1 110 ? -8.873 -12.802 10.120 1.00 92.75 110 ARG A O 1
ATOM 854 N N . PHE A 1 111 ? -9.503 -11.367 8.499 1.00 95.81 111 PHE A N 1
ATOM 855 C CA . PHE A 1 111 ? -10.485 -10.597 9.242 1.00 95.81 111 PHE A CA 1
ATOM 856 C C . PHE A 1 111 ? -11.800 -10.598 8.451 1.00 95.81 111 PHE A C 1
ATOM 858 O O . PHE A 1 111 ? -12.041 -9.695 7.648 1.00 95.81 111 PHE A O 1
ATOM 865 N N . PRO A 1 112 ? -12.667 -11.610 8.637 1.00 95.62 112 PRO A N 1
ATOM 866 C CA . PRO A 1 112 ? -13.917 -11.714 7.881 1.00 95.62 112 PRO A CA 1
ATOM 867 C C . PRO A 1 112 ? -14.836 -10.490 8.033 1.00 95.62 112 PRO A C 1
ATOM 869 O O . PRO A 1 112 ? -15.536 -10.127 7.090 1.00 95.62 112 PRO A O 1
ATOM 872 N N . GLU A 1 113 ? -14.772 -9.800 9.173 1.00 94.50 113 GLU A N 1
ATOM 873 C CA . GLU A 1 113 ? -15.527 -8.571 9.467 1.00 94.50 113 GLU A CA 1
ATOM 874 C C . GLU A 1 113 ? -14.853 -7.286 8.949 1.00 94.50 113 GLU A C 1
ATOM 876 O O . GLU A 1 113 ? -15.292 -6.192 9.285 1.00 94.50 113 GLU A O 1
ATOM 881 N N . LEU A 1 114 ? -13.799 -7.379 8.123 1.00 95.50 114 LEU A N 1
ATOM 882 C CA . LEU A 1 114 ? -13.019 -6.216 7.667 1.00 95.50 114 LEU A CA 1
ATOM 883 C C . LEU A 1 114 ? -13.881 -5.078 7.100 1.00 95.50 114 LEU A C 1
ATOM 885 O O . LEU A 1 114 ? -13.539 -3.915 7.283 1.00 95.50 114 LEU A O 1
ATOM 889 N N . ASP A 1 115 ? -14.993 -5.400 6.434 1.00 93.62 115 ASP A N 1
ATOM 890 C CA . ASP A 1 115 ? -15.865 -4.399 5.797 1.00 93.62 115 ASP A CA 1
ATOM 891 C C . ASP A 1 115 ? -16.642 -3.558 6.815 1.00 93.62 115 ASP A C 1
ATOM 893 O O . ASP A 1 115 ? -17.000 -2.426 6.505 1.00 93.62 115 ASP A O 1
ATOM 897 N N . ASP A 1 116 ? -16.821 -4.075 8.032 1.00 91.75 116 ASP A N 1
ATOM 898 C CA . ASP A 1 116 ? -17.534 -3.409 9.125 1.00 91.75 116 ASP A CA 1
ATOM 899 C C . ASP A 1 116 ? -16.592 -2.577 10.011 1.00 91.75 116 ASP A C 1
ATOM 901 O O . ASP A 1 116 ? -17.030 -1.880 10.930 1.00 91.75 116 ASP A O 1
ATOM 905 N N . TYR A 1 117 ? -15.278 -2.6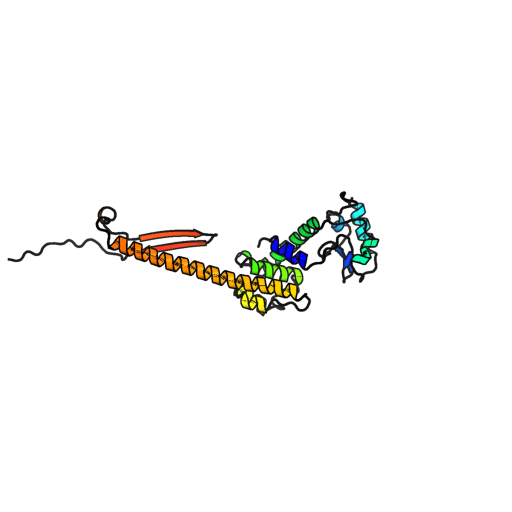69 9.787 1.00 93.12 117 TYR A N 1
ATOM 906 C CA . TYR A 1 117 ? -14.299 -1.886 10.536 1.00 93.12 117 TYR A CA 1
ATOM 907 C C . TYR A 1 117 ? -14.323 -0.418 10.089 1.00 93.12 117 TYR A C 1
ATOM 909 O O . TYR A 1 117 ? -14.613 -0.135 8.925 1.00 93.12 117 TYR A O 1
ATOM 917 N N . PRO A 1 118 ? -13.969 0.539 10.970 1.00 90.25 118 PRO A N 1
ATOM 918 C CA . PRO A 1 118 ? -13.820 1.931 10.568 1.00 90.25 118 PRO A CA 1
ATOM 919 C C . PRO A 1 118 ? -12.848 2.075 9.397 1.00 90.25 118 PRO A C 1
ATOM 921 O O . PRO A 1 118 ? -11.821 1.395 9.344 1.00 90.25 118 PRO A O 1
ATOM 924 N N . ASN A 1 119 ? -13.146 3.007 8.495 1.00 88.69 119 ASN A N 1
ATOM 925 C CA . ASN A 1 119 ? -12.341 3.257 7.300 1.00 88.69 119 ASN A CA 1
ATOM 926 C C . ASN A 1 119 ? -10.849 3.439 7.614 1.00 88.69 119 ASN A C 1
ATOM 928 O O . ASN A 1 119 ? -10.002 2.857 6.944 1.00 88.69 119 ASN A O 1
ATOM 932 N N . ASP A 1 120 ? -10.517 4.173 8.672 1.00 87.06 120 ASP A N 1
ATOM 933 C CA . ASP A 1 120 ? -9.116 4.404 9.022 1.00 87.06 120 ASP A CA 1
ATOM 934 C C . ASP A 1 120 ? -8.429 3.122 9.524 1.00 87.06 120 ASP A C 1
ATOM 936 O O . ASP A 1 120 ? -7.295 2.843 9.142 1.00 87.06 120 ASP A O 1
ATOM 940 N N . ALA A 1 121 ? -9.129 2.268 10.280 1.00 94.38 121 ALA A N 1
ATOM 941 C CA . ALA A 1 121 ? -8.594 0.969 10.699 1.00 94.38 121 ALA A CA 1
ATOM 942 C C . ALA A 1 121 ? -8.381 0.026 9.503 1.00 94.38 121 ALA A C 1
ATOM 944 O O . ALA A 1 121 ? -7.372 -0.674 9.434 1.00 94.38 121 ALA A O 1
ATOM 945 N N . GLN A 1 122 ? -9.301 0.029 8.536 1.00 97.38 122 GLN A N 1
ATOM 946 C CA . GLN A 1 122 ? -9.138 -0.700 7.278 1.00 97.38 122 GLN A CA 1
ATOM 947 C C . GLN A 1 122 ? -7.904 -0.217 6.496 1.00 97.38 122 GLN A C 1
ATOM 949 O O . GLN A 1 122 ? -7.101 -1.040 6.066 1.00 97.38 122 GLN A O 1
ATOM 954 N N . ASP A 1 123 ? -7.726 1.101 6.336 1.00 93.12 123 ASP A N 1
ATOM 955 C CA . ASP A 1 123 ? -6.566 1.689 5.647 1.00 93.12 123 ASP A CA 1
ATOM 956 C C . ASP A 1 123 ? -5.246 1.360 6.365 1.00 93.12 123 ASP A C 1
ATOM 958 O O . ASP A 1 123 ? -4.244 1.062 5.711 1.00 93.12 123 ASP A O 1
ATOM 962 N N . ALA A 1 124 ? -5.244 1.375 7.700 1.00 95.88 124 ALA A N 1
ATOM 963 C CA . ALA A 1 124 ? -4.084 1.013 8.506 1.00 95.88 124 ALA A CA 1
ATOM 964 C C . ALA A 1 124 ? -3.697 -0.462 8.315 1.00 95.88 124 ALA A C 1
ATOM 966 O O . ALA A 1 124 ? -2.535 -0.784 8.059 1.00 95.88 124 ALA A O 1
ATOM 967 N N . LEU A 1 125 ? -4.682 -1.365 8.372 1.00 98.31 125 LEU A N 1
ATOM 968 C CA . LEU A 1 125 ? -4.480 -2.792 8.118 1.00 98.31 125 LEU A CA 1
ATOM 969 C C . LEU A 1 125 ? -4.002 -3.057 6.689 1.00 98.31 125 LEU A C 1
ATOM 971 O O . LEU A 1 125 ? -3.128 -3.902 6.491 1.00 98.31 125 LEU A O 1
ATOM 975 N N . LEU A 1 126 ? -4.544 -2.333 5.709 1.00 98.19 126 LEU A N 1
ATOM 976 C CA . LEU A 1 126 ? -4.159 -2.437 4.305 1.00 98.19 126 LEU A CA 1
ATOM 977 C C . LEU A 1 126 ? -2.683 -2.090 4.090 1.00 98.19 126 LEU A C 1
ATOM 979 O O . LEU A 1 126 ? -1.966 -2.872 3.465 1.00 98.19 126 LEU A O 1
ATOM 983 N N . ASP A 1 127 ? -2.204 -0.983 4.665 1.00 96.50 127 ASP A N 1
ATOM 984 C CA . ASP A 1 127 ? -0.784 -0.620 4.588 1.00 96.50 127 ASP A CA 1
ATOM 985 C C . ASP A 1 127 ? 0.113 -1.663 5.273 1.00 96.50 127 ASP A C 1
ATOM 987 O O . ASP A 1 127 ? 1.160 -2.035 4.738 1.00 96.50 127 ASP A O 1
ATOM 991 N N . MET A 1 128 ? -0.311 -2.178 6.434 1.00 97.38 128 MET A N 1
ATOM 992 C CA . MET A 1 128 ? 0.393 -3.250 7.143 1.00 97.38 128 MET A CA 1
ATOM 993 C C . MET A 1 128 ? 0.517 -4.512 6.284 1.00 97.38 128 MET A C 1
ATOM 995 O O . MET A 1 128 ? 1.616 -5.059 6.163 1.00 97.38 128 MET A O 1
ATOM 999 N N . MET A 1 129 ? -0.582 -4.958 5.666 1.00 97.06 129 MET A N 1
ATOM 1000 C CA . MET A 1 129 ? -0.587 -6.125 4.782 1.00 97.06 129 MET A CA 1
ATOM 1001 C C . MET A 1 129 ? 0.304 -5.910 3.563 1.00 97.06 129 MET A C 1
ATOM 1003 O O . MET A 1 129 ? 1.124 -6.773 3.263 1.00 97.06 129 MET A O 1
ATOM 1007 N N . PHE A 1 130 ? 0.178 -4.770 2.885 1.00 94.75 130 PHE A N 1
ATOM 1008 C CA . PHE A 1 130 ? 0.952 -4.477 1.683 1.00 94.75 130 PHE A CA 1
ATOM 1009 C C . PHE A 1 130 ? 2.460 -4.420 1.974 1.00 94.75 130 PHE A C 1
ATOM 1011 O O . PHE A 1 130 ? 3.255 -5.042 1.273 1.00 94.75 130 PHE A O 1
ATOM 1018 N N . ASN A 1 131 ? 2.863 -3.735 3.050 1.00 93.69 131 ASN A N 1
ATOM 1019 C CA . ASN A 1 131 ? 4.270 -3.574 3.418 1.00 93.69 131 ASN A CA 1
ATOM 1020 C C . ASN A 1 131 ? 4.945 -4.890 3.840 1.00 93.69 131 ASN A C 1
ATOM 1022 O O . ASN A 1 131 ? 6.084 -5.174 3.469 1.00 93.69 131 ASN A O 1
ATOM 1026 N N . LEU A 1 132 ? 4.262 -5.683 4.663 1.00 94.06 132 LEU A N 1
ATOM 1027 C CA . LEU A 1 132 ? 4.839 -6.884 5.267 1.00 94.06 132 LEU A CA 1
ATOM 1028 C C . LEU A 1 132 ? 4.603 -8.133 4.404 1.00 94.06 132 LEU A C 1
ATOM 1030 O O . LEU A 1 132 ? 5.384 -9.090 4.458 1.00 94.06 132 LEU A O 1
ATOM 1034 N N . GLY A 1 133 ? 3.527 -8.134 3.622 1.00 92.75 133 GLY A N 1
ATOM 1035 C CA . GLY A 1 133 ? 3.032 -9.272 2.864 1.00 92.75 133 GLY A CA 1
ATOM 1036 C C . GLY A 1 133 ? 2.420 -10.365 3.742 1.00 92.75 133 GLY A C 1
ATOM 1037 O O . GLY A 1 133 ? 2.655 -10.454 4.954 1.00 92.75 133 GLY A O 1
ATOM 1038 N N . LEU A 1 134 ? 1.688 -11.274 3.093 1.00 90.69 134 LEU A N 1
ATOM 1039 C CA . LEU A 1 134 ? 0.940 -12.367 3.721 1.00 90.69 134 LEU A CA 1
ATOM 1040 C C . LEU A 1 134 ? 1.784 -13.199 4.710 1.00 90.69 134 LEU A C 1
ATOM 1042 O O . LEU A 1 134 ? 1.319 -13.591 5.781 1.00 90.69 134 LEU A O 1
ATOM 1046 N N . THR A 1 135 ? 3.052 -13.458 4.392 1.00 90.88 135 THR A N 1
ATOM 1047 C CA . THR A 1 135 ? 3.916 -14.302 5.230 1.00 90.88 135 THR A CA 1
ATOM 1048 C C . THR A 1 135 ? 4.376 -13.600 6.511 1.00 90.88 135 THR A C 1
ATOM 1050 O O . THR A 1 135 ? 4.479 -14.239 7.564 1.00 90.88 135 THR A O 1
ATOM 1053 N N . LYS A 1 136 ? 4.695 -12.296 6.462 1.00 94.81 136 LYS A N 1
ATOM 1054 C CA . LYS A 1 136 ? 5.190 -11.573 7.649 1.00 94.81 136 LYS A CA 1
ATOM 1055 C C . LYS A 1 136 ? 4.054 -10.967 8.469 1.00 94.81 136 LYS A C 1
ATOM 1057 O O . LYS A 1 136 ? 4.150 -10.984 9.695 1.00 94.81 136 LYS A O 1
ATOM 1062 N N . PHE A 1 137 ? 2.979 -10.506 7.834 1.00 96.75 137 PHE A N 1
ATOM 1063 C CA . PHE A 1 137 ? 1.786 -10.037 8.532 1.00 96.75 137 PHE A CA 1
ATOM 1064 C C . PHE A 1 137 ? 0.899 -11.219 8.924 1.00 96.75 137 PHE A C 1
ATOM 1066 O O . PHE A 1 137 ? -0.052 -11.582 8.236 1.00 96.75 137 PHE A O 1
ATOM 1073 N N . SER A 1 138 ? 1.258 -11.883 10.021 1.00 95.94 138 SER A N 1
ATOM 1074 C CA . SER A 1 138 ? 0.551 -13.060 10.523 1.00 95.94 138 SER A CA 1
ATOM 1075 C C . SER A 1 138 ? 0.353 -13.021 12.027 1.00 95.94 138 SER A C 1
ATOM 1077 O O . SER A 1 138 ? 1.151 -12.429 12.751 1.00 95.94 138 SER A O 1
ATOM 1079 N N . ARG A 1 139 ? -0.672 -13.736 12.503 1.00 95.88 139 ARG A N 1
ATOM 1080 C CA . ARG A 1 139 ? -1.002 -13.858 13.927 1.00 95.88 139 ARG A CA 1
ATOM 1081 C C . ARG A 1 139 ? 0.168 -14.336 14.785 1.00 95.88 139 ARG A C 1
ATOM 1083 O O . ARG A 1 139 ? 0.307 -13.903 15.917 1.00 95.88 139 ARG A O 1
ATOM 1090 N N . ALA A 1 140 ? 1.023 -15.205 14.248 1.00 96.75 140 ALA A N 1
ATOM 1091 C CA . ALA A 1 140 ? 2.199 -15.689 14.965 1.00 96.75 140 ALA A CA 1
ATOM 1092 C C . ALA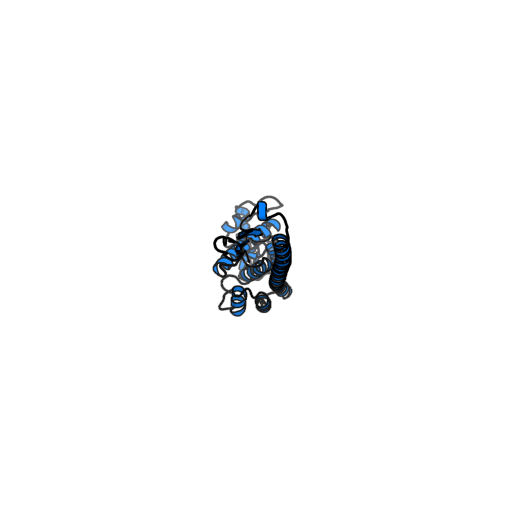 A 1 140 ? 3.244 -14.586 15.201 1.00 96.75 140 ALA A C 1
ATOM 1094 O O . ALA A 1 140 ? 3.915 -14.587 16.227 1.00 96.75 140 ALA A O 1
ATOM 1095 N N . LYS A 1 141 ? 3.386 -13.648 14.255 1.00 96.25 141 LYS A N 1
ATOM 1096 C CA . LYS A 1 141 ? 4.360 -12.550 14.331 1.00 96.25 141 LYS A CA 1
ATOM 1097 C C . LYS A 1 141 ? 3.790 -11.282 14.969 1.00 96.25 141 LYS A C 1
ATOM 1099 O O . LYS A 1 141 ? 4.546 -10.525 15.559 1.00 96.25 141 LYS A O 1
ATOM 1104 N N . TRP A 1 142 ? 2.475 -11.087 14.881 1.00 97.62 142 TRP A N 1
ATOM 1105 C CA . TRP A 1 142 ? 1.751 -9.917 15.385 1.00 97.62 142 TRP A CA 1
ATOM 1106 C C . TRP A 1 142 ? 0.584 -10.319 16.305 1.00 97.62 142 TRP A C 1
ATOM 1108 O O . TRP A 1 142 ? -0.555 -9.911 16.070 1.00 97.62 142 TRP A O 1
ATOM 1118 N N . PRO A 1 143 ? 0.812 -11.153 17.340 1.00 98.00 143 PRO A N 1
ATOM 1119 C CA . PRO A 1 143 ? -0.278 -11.757 18.109 1.00 98.00 143 PRO A CA 1
ATOM 1120 C C . PRO A 1 143 ? -1.148 -10.723 18.824 1.00 98.00 143 PRO A C 1
ATOM 1122 O O . PRO A 1 143 ? -2.369 -10.866 18.849 1.00 98.00 143 PRO A O 1
ATOM 1125 N N . LYS A 1 144 ? -0.534 -9.669 19.369 1.00 98.50 144 LYS A N 1
ATOM 1126 C CA . LYS A 1 144 ? -1.243 -8.617 20.100 1.00 98.50 144 LYS A CA 1
ATOM 1127 C C . LYS A 1 144 ? -2.052 -7.711 19.178 1.00 98.50 144 LYS A C 1
ATOM 1129 O O . LYS A 1 144 ? -3.219 -7.472 19.459 1.00 98.50 144 LYS A O 1
ATOM 1134 N N . LEU A 1 145 ? -1.473 -7.292 18.051 1.00 98.31 145 LEU A N 1
ATOM 1135 C CA . LEU A 1 145 ? -2.191 -6.522 17.036 1.00 98.31 145 LEU A CA 1
ATOM 1136 C C . LEU A 1 145 ? -3.399 -7.302 16.498 1.00 98.31 145 LEU A C 1
ATOM 1138 O O . LEU A 1 145 ? -4.493 -6.759 16.436 1.00 98.31 145 LEU A O 1
ATOM 1142 N N . PHE A 1 146 ? -3.232 -8.587 16.161 1.00 98.25 146 PHE A N 1
ATOM 1143 C CA . PHE A 1 146 ? -4.346 -9.420 15.691 1.00 98.25 146 PHE A CA 1
ATOM 1144 C C . PHE A 1 146 ? -5.446 -9.553 16.752 1.00 98.25 146 PHE A C 1
ATOM 1146 O O . PHE A 1 146 ? -6.620 -9.416 16.422 1.00 98.25 146 PHE A O 1
ATOM 1153 N N . ALA A 1 147 ? -5.079 -9.778 18.019 1.00 98.06 147 ALA A N 1
ATOM 1154 C CA . ALA A 1 147 ? -6.047 -9.829 19.113 1.00 98.06 147 ALA A CA 1
ATOM 1155 C C . ALA A 1 147 ? -6.790 -8.492 19.296 1.00 98.06 147 ALA A C 1
ATOM 1157 O O . ALA A 1 147 ? -8.004 -8.491 19.482 1.00 98.06 147 ALA A O 1
ATOM 1158 N N . ALA A 1 148 ? -6.084 -7.362 19.197 1.00 98.19 148 ALA A N 1
ATOM 1159 C CA . ALA A 1 148 ? -6.674 -6.031 19.299 1.00 98.19 148 ALA A CA 1
ATOM 1160 C C . ALA A 1 148 ? -7.662 -5.747 18.155 1.00 98.19 148 ALA A C 1
ATOM 1162 O O . ALA A 1 148 ? -8.773 -5.291 18.403 1.00 98.19 148 ALA A O 1
ATOM 1163 N N . VAL A 1 149 ? -7.297 -6.083 16.914 1.00 98.06 149 VAL A N 1
ATOM 1164 C CA . VAL A 1 149 ? -8.156 -5.900 15.730 1.00 98.06 149 VAL A CA 1
ATOM 1165 C C . VAL A 1 149 ? -9.437 -6.727 15.834 1.00 98.06 149 VAL A C 1
ATOM 1167 O O . VAL A 1 149 ? -10.521 -6.209 15.578 1.00 98.06 149 VAL A O 1
ATOM 1170 N N . GLU A 1 150 ? -9.342 -7.988 16.260 1.00 95.81 150 GLU A N 1
ATOM 1171 C CA . GLU A 1 150 ? -10.519 -8.845 16.461 1.00 95.81 150 GLU A CA 1
ATOM 1172 C C . GLU A 1 150 ? -11.426 -8.344 17.589 1.00 95.81 150 GLU A C 1
ATOM 1174 O O . GLU A 1 150 ? -12.648 -8.414 17.479 1.00 95.81 150 GLU A O 1
ATOM 1179 N N . ALA A 1 151 ? -10.837 -7.786 18.649 1.00 96.00 151 ALA A N 1
ATOM 1180 C CA . ALA A 1 151 ? -11.572 -7.128 19.724 1.00 96.00 151 ALA A CA 1
ATOM 1181 C C . ALA A 1 151 ? -12.076 -5.719 19.348 1.00 96.00 151 ALA A C 1
ATOM 1183 O O . ALA A 1 151 ? -12.742 -5.082 20.163 1.00 96.00 151 ALA A O 1
ATOM 1184 N N . LYS A 1 152 ? -11.760 -5.221 18.140 1.00 94.94 152 LYS A N 1
ATOM 1185 C CA . LYS A 1 152 ? -1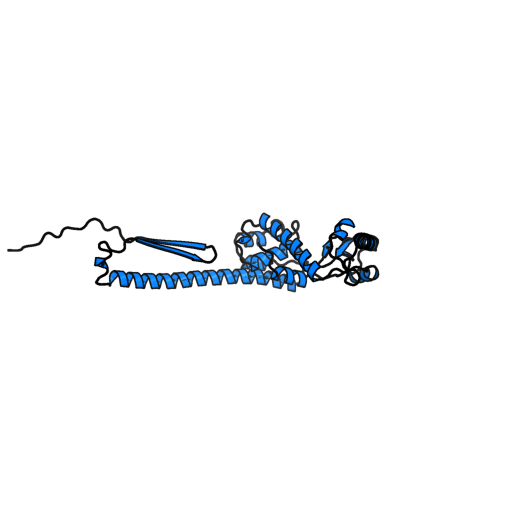2.017 -3.841 17.687 1.00 94.94 152 LYS A CA 1
ATOM 1186 C C . LYS A 1 152 ? -11.430 -2.784 18.641 1.00 94.94 152 LYS A C 1
ATOM 1188 O O . LYS A 1 152 ? -11.934 -1.666 18.739 1.00 94.94 152 LYS A O 1
ATOM 1193 N N . ASP A 1 153 ? -10.349 -3.137 19.338 1.00 95.25 153 ASP A N 1
ATOM 1194 C CA . ASP A 1 153 ? -9.571 -2.259 20.209 1.00 95.25 153 ASP A CA 1
ATOM 1195 C C . ASP A 1 153 ? -8.521 -1.509 19.383 1.00 95.25 153 ASP A C 1
ATOM 1197 O O . ASP A 1 153 ? -7.351 -1.892 19.281 1.00 95.25 153 ASP A O 1
ATOM 1201 N N . TRP A 1 154 ? -8.966 -0.424 18.753 1.00 94.56 154 TRP A N 1
ATOM 1202 C CA . TRP A 1 154 ? -8.127 0.363 17.853 1.00 94.56 154 TRP A CA 1
ATOM 1203 C C . TRP A 1 154 ? -7.012 1.124 18.578 1.00 94.56 154 TRP A C 1
ATOM 1205 O O . TRP A 1 154 ? -5.965 1.364 17.989 1.00 94.56 154 TRP A O 1
ATOM 1215 N N . THR A 1 155 ? -7.175 1.438 19.865 1.00 93.00 155 THR A N 1
ATOM 1216 C CA . THR A 1 155 ? -6.114 2.068 20.665 1.00 93.00 155 THR A CA 1
ATOM 1217 C C . THR A 1 155 ? -4.942 1.108 20.859 1.00 93.00 155 THR A C 1
ATOM 1219 O O . THR A 1 155 ? -3.792 1.477 20.623 1.00 93.00 155 THR A O 1
ATOM 1222 N N . THR A 1 156 ? -5.220 -0.146 21.232 1.00 96.06 156 THR A N 1
ATOM 1223 C CA . THR A 1 156 ? -4.169 -1.168 21.343 1.00 96.06 156 THR A CA 1
ATOM 1224 C C . THR A 1 156 ? -3.603 -1.524 19.970 1.00 96.06 156 THR A C 1
ATOM 1226 O O . THR A 1 156 ? -2.396 -1.721 19.841 1.00 96.06 156 THR A O 1
ATOM 1229 N N . ALA A 1 157 ? -4.438 -1.554 18.924 1.00 98.06 157 ALA A N 1
ATOM 1230 C CA . ALA A 1 157 ? -3.960 -1.783 17.563 1.00 98.06 157 ALA A CA 1
ATOM 1231 C C . ALA A 1 157 ? -2.955 -0.709 17.110 1.00 98.06 157 ALA A C 1
ATOM 1233 O O . ALA A 1 157 ? -1.937 -1.060 16.522 1.00 98.06 157 ALA A O 1
ATOM 1234 N N . ALA A 1 158 ? -3.186 0.565 17.448 1.00 91.75 158 ALA A N 1
ATOM 1235 C CA . ALA A 1 158 ? -2.242 1.650 17.179 1.00 91.75 158 ALA A CA 1
ATOM 1236 C C . ALA A 1 158 ? -0.886 1.404 17.864 1.00 91.75 158 ALA A C 1
ATOM 1238 O O . ALA A 1 158 ? 0.162 1.457 17.223 1.00 91.75 158 ALA A O 1
ATOM 1239 N N . ALA A 1 159 ? -0.896 1.067 19.157 1.00 93.94 159 ALA A N 1
ATOM 1240 C CA . ALA A 1 159 ? 0.329 0.818 19.920 1.00 93.94 159 ALA A CA 1
ATOM 1241 C C . ALA A 1 159 ? 1.136 -0.383 19.388 1.00 93.94 159 ALA A C 1
ATOM 1243 O O . ALA A 1 159 ? 2.363 -0.404 19.470 1.00 93.94 159 ALA A O 1
ATOM 1244 N N . GLU A 1 160 ? 0.450 -1.382 18.833 1.00 98.00 160 GLU A N 1
ATOM 1245 C CA . GLU A 1 160 ? 1.044 -2.634 18.358 1.00 98.00 160 GLU A CA 1
ATOM 1246 C C . GLU A 1 160 ? 1.292 -2.650 16.833 1.00 98.00 160 GLU A C 1
ATOM 1248 O O . GLU A 1 160 ? 1.665 -3.694 16.300 1.00 98.00 160 GLU A O 1
ATOM 1253 N N . SER A 1 161 ? 1.104 -1.534 16.109 1.00 97.19 161 SER A N 1
ATOM 1254 C CA . SER A 1 161 ? 1.306 -1.460 14.647 1.00 97.19 161 SER A CA 1
ATOM 1255 C C . SER A 1 161 ? 2.707 -1.015 14.206 1.00 97.19 161 SER A C 1
ATOM 1257 O O . SER A 1 161 ? 2.979 -0.957 13.007 1.00 97.19 161 SER A O 1
ATOM 1259 N N . ASN A 1 162 ? 3.606 -0.682 15.136 1.00 96.50 162 ASN A N 1
ATOM 1260 C CA . ASN A 1 162 ? 4.945 -0.187 14.802 1.00 96.50 162 ASN A CA 1
ATOM 1261 C C . ASN A 1 162 ? 5.814 -1.272 14.135 1.00 96.50 162 ASN A C 1
ATOM 1263 O O . ASN A 1 162 ? 5.973 -2.371 14.669 1.00 96.50 162 ASN A O 1
ATOM 1267 N N . ARG A 1 163 ? 6.403 -0.954 12.975 1.00 95.94 163 ARG A N 1
ATOM 1268 C CA . ARG A 1 163 ? 7.284 -1.845 12.204 1.00 95.94 163 ARG A CA 1
ATOM 1269 C C . ARG A 1 163 ? 8.735 -1.354 12.265 1.00 95.94 163 ARG A C 1
ATOM 1271 O O . ARG A 1 163 ? 8.991 -0.239 11.818 1.00 95.94 163 ARG A O 1
ATOM 1278 N N . PRO A 1 164 ? 9.702 -2.180 12.702 1.00 90.19 164 PRO A N 1
ATOM 1279 C CA . PRO A 1 164 ? 11.089 -1.736 12.873 1.00 90.19 164 PRO A CA 1
ATOM 1280 C C . PRO A 1 164 ? 11.821 -1.465 11.550 1.00 90.19 164 PRO A C 1
ATOM 1282 O O . PRO A 1 164 ? 12.721 -0.636 11.507 1.00 90.19 164 PRO A O 1
ATOM 1285 N N . ASP A 1 165 ? 11.434 -2.147 10.468 1.00 88.62 165 ASP A N 1
ATOM 1286 C CA . ASP A 1 165 ? 12.097 -2.050 9.158 1.00 88.62 165 ASP A CA 1
ATOM 1287 C C . ASP A 1 165 ? 11.525 -0.919 8.275 1.00 88.62 165 ASP A C 1
ATOM 1289 O O . ASP A 1 165 ? 11.753 -0.890 7.064 1.00 88.62 165 ASP A O 1
ATOM 1293 N N . VAL A 1 166 ? 10.724 -0.019 8.851 1.00 89.12 166 VAL A N 1
ATOM 1294 C CA . VAL A 1 166 ? 9.975 1.026 8.142 1.00 89.12 166 VAL A CA 1
ATOM 1295 C C . VAL A 1 166 ? 10.277 2.394 8.754 1.00 89.12 166 VAL A C 1
ATOM 1297 O O . VAL A 1 166 ? 10.524 2.499 9.952 1.00 89.12 166 VAL A O 1
ATOM 1300 N N . GLN A 1 167 ? 10.252 3.440 7.924 1.00 85.31 167 GLN A N 1
ATOM 1301 C CA . GLN A 1 167 ? 10.436 4.832 8.347 1.00 85.31 167 GLN A CA 1
ATOM 1302 C C . GLN A 1 167 ? 9.442 5.241 9.443 1.00 85.31 167 GLN A C 1
ATOM 1304 O O . GLN A 1 167 ? 8.282 4.814 9.435 1.00 85.31 167 GLN A O 1
ATOM 1309 N N . GLU A 1 168 ? 9.899 6.081 10.372 1.00 84.38 168 GLU A N 1
ATOM 1310 C CA . GLU A 1 168 ? 9.109 6.535 11.521 1.00 84.38 168 GLU A CA 1
ATOM 1311 C C . GLU A 1 168 ? 7.836 7.249 11.065 1.00 84.38 168 GLU A C 1
ATOM 1313 O O . GLU A 1 168 ? 6.754 6.903 11.529 1.00 84.38 168 GLU A O 1
ATOM 1318 N N . GLU A 1 169 ? 7.927 8.093 10.038 1.00 80.88 169 GLU A N 1
ATOM 1319 C CA . GLU A 1 169 ? 6.796 8.842 9.487 1.00 80.88 169 GLU A CA 1
ATOM 1320 C C . GLU A 1 169 ? 5.684 7.920 8.956 1.00 80.88 169 GLU A C 1
ATOM 1322 O O . GLU A 1 169 ? 4.493 8.209 9.094 1.00 80.88 169 GLU A O 1
ATOM 1327 N N . ARG A 1 170 ? 6.044 6.767 8.371 1.00 91.00 170 ARG A N 1
ATOM 1328 C CA . ARG A 1 170 ? 5.058 5.762 7.939 1.00 91.00 170 ARG A CA 1
ATOM 1329 C C . ARG A 1 170 ? 4.446 5.037 9.133 1.00 91.00 170 ARG A C 1
ATOM 1331 O O . ARG A 1 170 ? 3.260 4.720 9.099 1.00 91.00 170 ARG A O 1
ATOM 1338 N N . ASN A 1 171 ? 5.217 4.762 10.183 1.00 91.06 171 ASN A N 1
ATOM 1339 C CA . ASN A 1 171 ? 4.671 4.173 11.405 1.00 91.06 171 ASN A CA 1
ATOM 1340 C C . ASN A 1 171 ? 3.717 5.135 12.126 1.00 91.06 171 ASN A C 1
ATOM 1342 O O . ASN A 1 171 ? 2.638 4.696 12.518 1.00 91.06 171 ASN A O 1
ATOM 1346 N N . GLU A 1 172 ? 4.063 6.418 12.236 1.00 81.06 172 GLU A N 1
ATOM 1347 C CA . GLU A 1 172 ? 3.206 7.463 12.811 1.00 81.06 172 GLU A CA 1
ATOM 1348 C C . GLU A 1 172 ? 1.895 7.598 12.033 1.00 81.06 172 GLU A C 1
ATOM 1350 O O . GLU A 1 172 ? 0.815 7.508 12.614 1.00 81.06 172 GLU A O 1
ATOM 1355 N N . ALA A 1 173 ? 1.962 7.690 10.702 1.00 79.19 17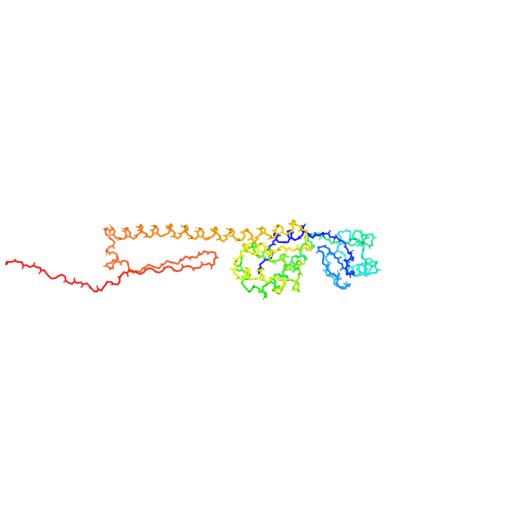3 ALA A N 1
ATOM 1356 C CA . ALA A 1 173 ? 0.763 7.806 9.876 1.00 79.19 173 ALA A CA 1
ATOM 1357 C C . ALA A 1 173 ? -0.201 6.615 10.038 1.00 79.19 173 ALA A C 1
ATOM 1359 O O . ALA A 1 173 ? -1.417 6.801 10.026 1.00 79.19 173 ALA A O 1
ATOM 1360 N N . ILE A 1 174 ? 0.313 5.387 10.177 1.00 93.25 174 ILE A N 1
ATOM 1361 C CA . ILE A 1 174 ? -0.527 4.194 10.376 1.00 93.25 174 ILE A CA 1
ATOM 1362 C C . ILE A 1 174 ? -1.050 4.097 11.812 1.00 93.25 174 ILE A C 1
ATOM 1364 O O . ILE A 1 174 ? -2.204 3.715 12.011 1.00 93.25 174 ILE A O 1
ATOM 1368 N N . HIS A 1 175 ? -0.245 4.487 12.799 1.00 90.12 175 HIS A N 1
ATOM 1369 C CA . HIS A 1 175 ? -0.688 4.622 14.183 1.00 90.12 175 HIS A CA 1
ATOM 1370 C C . HIS A 1 175 ? -1.877 5.594 14.286 1.00 90.12 175 HIS A C 1
ATOM 1372 O O . HIS A 1 175 ? -2.912 5.260 14.867 1.00 90.12 175 HIS A O 1
ATOM 1378 N N . ASP A 1 176 ? -1.774 6.763 13.655 1.00 78.31 176 ASP A N 1
ATOM 1379 C CA . ASP A 1 176 ? -2.793 7.812 13.725 1.00 78.31 176 ASP A CA 1
ATOM 1380 C C . ASP A 1 176 ? -4.118 7.412 13.072 1.00 78.31 176 ASP A C 1
ATOM 1382 O O . ASP A 1 176 ? -5.185 7.816 13.537 1.00 78.31 176 ASP A O 1
ATOM 1386 N N . LEU A 1 177 ? -4.084 6.554 12.050 1.00 84.12 177 LEU A N 1
ATOM 1387 C CA . LEU A 1 177 ? -5.296 5.966 11.479 1.00 84.12 177 LEU A CA 1
ATOM 1388 C C . LEU A 1 177 ? -6.027 5.069 12.492 1.00 84.12 177 LEU A C 1
ATOM 1390 O O . LEU A 1 177 ? -7.246 5.168 12.647 1.00 84.12 177 LEU A O 1
ATOM 1394 N N . PHE A 1 178 ? -5.305 4.234 13.242 1.00 91.06 178 PHE A N 1
ATOM 1395 C CA . PHE A 1 178 ? -5.917 3.437 14.307 1.00 91.06 178 PHE A CA 1
ATOM 1396 C C . PHE A 1 178 ? -6.443 4.313 15.460 1.00 91.06 178 PHE A C 1
ATOM 1398 O O . PHE A 1 178 ? -7.550 4.080 15.954 1.00 91.06 178 PHE A O 1
ATOM 1405 N N . VAL A 1 179 ? -5.724 5.373 15.843 1.00 79.50 179 VAL A N 1
ATOM 1406 C CA . VAL A 1 179 ? -6.210 6.349 16.840 1.00 79.50 179 VAL A CA 1
ATOM 1407 C C . VAL A 1 179 ? -7.477 7.059 16.355 1.00 79.50 179 VAL A C 1
ATOM 1409 O O . VAL A 1 179 ? -8.444 7.198 17.111 1.00 79.50 179 VAL A O 1
ATOM 1412 N N . SER A 1 180 ? -7.516 7.472 15.088 1.00 78.44 180 SER A N 1
ATOM 1413 C CA . SER A 1 180 ? -8.698 8.080 14.472 1.00 78.44 180 SER A CA 1
ATOM 1414 C C . SER A 1 180 ? -9.895 7.124 14.496 1.00 78.44 180 SER A C 1
ATOM 1416 O O . SER A 1 180 ? -10.993 7.517 14.902 1.00 78.44 180 SER A O 1
ATOM 1418 N N . ALA A 1 181 ? -9.681 5.840 14.192 1.00 82.69 181 ALA A N 1
ATOM 1419 C CA . ALA A 1 181 ? -10.710 4.806 14.298 1.00 82.69 181 ALA A CA 1
ATOM 1420 C C . ALA A 1 181 ? -11.252 4.645 15.734 1.00 82.69 181 ALA A C 1
ATOM 1422 O O . ALA A 1 181 ? -12.467 4.502 15.922 1.00 82.69 181 ALA A O 1
ATOM 1423 N N . ALA A 1 182 ? -10.394 4.737 16.757 1.00 77.75 182 ALA A N 1
ATOM 1424 C CA . ALA A 1 182 ? -10.817 4.739 18.161 1.00 77.75 182 ALA A CA 1
ATOM 1425 C C . ALA A 1 182 ? -11.703 5.958 18.489 1.00 77.75 182 ALA A C 1
ATOM 1427 O O . ALA A 1 182 ? -12.768 5.827 19.102 1.00 77.75 182 ALA A O 1
ATOM 1428 N N . GLY A 1 183 ? -11.301 7.150 18.036 1.00 64.88 183 GLY A N 1
ATOM 1429 C CA . GLY A 1 183 ? -12.044 8.395 18.245 1.00 64.88 183 GLY A CA 1
ATOM 1430 C C . GLY A 1 183 ? -13.378 8.454 17.492 1.00 64.88 183 GLY A C 1
ATOM 1431 O O . GLY A 1 183 ? -14.368 8.961 18.025 1.00 64.88 183 GLY A O 1
ATOM 1432 N N . ALA A 1 184 ? -13.437 7.911 16.274 1.00 57.88 184 ALA A N 1
ATOM 1433 C CA . ALA A 1 184 ? -14.667 7.788 15.494 1.00 57.88 184 ALA A CA 1
ATOM 1434 C C . ALA A 1 184 ? -15.693 6.890 16.201 1.00 57.88 184 ALA A C 1
ATOM 1436 O O . ALA A 1 184 ? -16.868 7.252 16.276 1.00 57.88 184 ALA A O 1
ATOM 1437 N N . SER A 1 185 ? -15.240 5.781 16.797 1.00 57.28 185 SER A N 1
ATOM 1438 C CA . SER A 1 185 ? -16.081 4.902 17.619 1.00 57.28 185 SER A CA 1
ATOM 1439 C C . SER A 1 185 ? -16.696 5.653 18.806 1.00 57.28 185 SER A C 1
ATOM 1441 O O . SER A 1 185 ? -17.908 5.599 19.022 1.00 57.28 185 SER A O 1
ATOM 1443 N N . LEU A 1 186 ? -15.895 6.459 19.517 1.00 53.78 186 LEU A N 1
ATOM 1444 C CA . LEU A 1 186 ? -16.387 7.274 20.631 1.00 53.78 186 LEU A CA 1
ATOM 1445 C C . LEU A 1 186 ? -17.398 8.337 20.175 1.00 53.78 186 LEU A C 1
ATOM 1447 O O . LEU A 1 186 ? -18.428 8.519 20.820 1.00 53.78 186 LEU A O 1
ATOM 1451 N N . LYS A 1 187 ? -17.135 9.033 19.062 1.00 52.72 187 LYS A N 1
ATOM 1452 C CA . LYS A 1 187 ? -18.062 10.037 18.512 1.00 52.72 187 LYS A CA 1
ATOM 1453 C C . LYS A 1 187 ? -19.376 9.413 18.056 1.00 52.72 187 LYS A C 1
ATOM 1455 O O . LYS A 1 187 ? -20.425 9.983 18.333 1.00 52.72 187 LYS A O 1
ATOM 1460 N N . LEU A 1 188 ? -19.332 8.253 17.402 1.00 51.59 188 LEU A N 1
ATOM 1461 C CA . LEU A 1 188 ? -20.530 7.528 16.983 1.00 51.59 188 LEU A CA 1
ATOM 1462 C C . LEU A 1 188 ? -21.331 7.040 18.193 1.00 51.59 188 LEU A C 1
ATOM 1464 O O . LEU A 1 188 ? -22.545 7.210 18.227 1.00 51.59 188 LEU A O 1
ATOM 1468 N N . TYR A 1 189 ? -20.656 6.515 19.217 1.00 50.44 189 TYR A N 1
ATOM 1469 C CA . TYR A 1 189 ? -21.285 6.120 20.476 1.00 50.44 189 TYR A CA 1
ATOM 1470 C C . TYR A 1 189 ? -21.937 7.310 21.196 1.00 50.44 189 TYR A C 1
ATOM 1472 O O . TYR A 1 189 ? -23.077 7.218 21.649 1.00 50.44 189 TYR A O 1
ATOM 1480 N N . LEU A 1 190 ? -21.252 8.457 21.262 1.00 45.94 190 LEU A N 1
ATOM 1481 C CA . LEU A 1 190 ? -21.805 9.687 21.831 1.00 45.94 190 LEU A CA 1
ATOM 1482 C C . LEU A 1 190 ? -22.981 10.215 21.004 1.00 45.94 190 LEU A C 1
ATOM 1484 O O . LEU A 1 190 ? -23.987 10.597 21.589 1.00 45.94 190 LEU A O 1
ATOM 1488 N N . ALA A 1 191 ? -22.897 10.200 19.673 1.00 50.59 191 ALA A N 1
ATOM 1489 C CA . ALA A 1 191 ? -23.991 10.607 18.796 1.00 50.59 191 ALA A CA 1
ATOM 1490 C C . ALA A 1 191 ? -25.213 9.692 18.961 1.00 50.59 191 ALA A C 1
ATOM 1492 O O . ALA A 1 191 ? -26.319 10.187 19.162 1.00 50.59 191 ALA A O 1
ATOM 1493 N N . ALA A 1 192 ? -25.013 8.372 18.975 1.00 55.16 192 ALA A N 1
ATOM 1494 C CA . ALA A 1 192 ? -26.067 7.399 19.247 1.00 55.16 192 ALA A CA 1
ATOM 1495 C C . ALA A 1 192 ? -26.697 7.625 20.628 1.00 55.16 192 ALA A C 1
ATOM 1497 O O . ALA A 1 192 ? -27.916 7.585 20.772 1.00 55.16 192 ALA A O 1
ATOM 1498 N N . ARG A 1 193 ? -25.883 7.938 21.642 1.00 51.44 193 ARG A N 1
ATOM 1499 C CA . ARG A 1 193 ? -26.367 8.265 22.983 1.00 51.44 193 ARG A CA 1
ATOM 1500 C C . ARG A 1 193 ? -27.145 9.583 23.018 1.00 51.44 193 ARG A C 1
ATOM 1502 O O . ARG A 1 193 ? -28.186 9.626 23.654 1.00 51.44 193 ARG A O 1
ATOM 1509 N N . ILE A 1 194 ? -26.683 10.635 22.343 1.00 52.06 194 ILE A N 1
ATOM 1510 C CA . ILE A 1 194 ? -27.384 11.928 22.264 1.00 52.06 194 ILE A CA 1
ATOM 1511 C C . ILE A 1 194 ? -28.734 11.763 21.562 1.00 52.06 194 ILE A C 1
ATOM 1513 O O . ILE A 1 194 ? -29.737 12.257 22.066 1.00 52.06 194 ILE A O 1
ATOM 1517 N N . VAL A 1 195 ? -28.777 11.032 20.443 1.00 53.44 195 VAL A N 1
ATOM 1518 C CA . VAL A 1 195 ? -30.032 10.712 19.747 1.00 53.44 195 VAL A CA 1
ATOM 1519 C C . VAL A 1 195 ? -30.956 9.910 20.661 1.00 53.44 195 VAL A C 1
ATOM 1521 O O . VAL A 1 195 ? -32.125 10.251 20.778 1.00 53.44 195 VAL A O 1
ATOM 1524 N N . ASN A 1 196 ? -30.438 8.902 21.366 1.00 54.00 196 ASN A N 1
ATOM 1525 C CA . ASN A 1 196 ? -31.223 8.099 22.300 1.00 54.00 196 ASN A CA 1
ATOM 1526 C C . ASN A 1 196 ? -31.795 8.924 23.466 1.00 54.00 196 ASN A C 1
ATOM 1528 O O . ASN A 1 196 ? -32.961 8.762 23.803 1.00 54.00 196 ASN A O 1
ATOM 1532 N N . GLU A 1 197 ? -31.010 9.814 24.076 1.00 54.62 197 GLU A N 1
ATOM 1533 C CA . GLU A 1 197 ? -31.489 10.670 25.171 1.00 54.62 197 GLU A CA 1
ATOM 1534 C C . GLU A 1 197 ? -32.497 11.717 24.668 1.00 54.62 197 GLU A C 1
ATOM 1536 O O . GLU A 1 197 ? -33.593 11.809 25.209 1.00 54.62 197 GLU A O 1
ATOM 1541 N N . SER A 1 198 ? -32.213 12.405 23.555 1.00 56.59 198 SER A N 1
ATOM 1542 C CA . SER A 1 198 ? -33.160 13.355 22.949 1.00 56.59 198 SER A CA 1
ATOM 1543 C C . SER A 1 198 ? -34.465 12.685 22.506 1.00 56.59 198 SER A C 1
ATOM 1545 O O . SER A 1 198 ? -35.526 13.305 22.562 1.00 56.59 198 SER A O 1
ATOM 1547 N N . PHE A 1 199 ? -34.401 11.435 22.048 1.00 56.44 199 PHE A N 1
ATOM 1548 C CA . PHE A 1 199 ? -35.571 10.664 21.642 1.00 56.44 199 PHE A CA 1
ATOM 1549 C C . PHE A 1 199 ? -36.378 10.170 22.848 1.00 56.44 199 PHE A C 1
ATOM 1551 O O . PHE A 1 199 ? -37.606 10.225 22.821 1.00 56.44 199 PHE A O 1
ATOM 1558 N N . LYS A 1 200 ? -35.718 9.754 23.940 1.00 56.09 200 LYS A N 1
ATOM 1559 C CA . LYS A 1 200 ? -36.392 9.457 25.216 1.00 56.09 200 LYS A CA 1
ATOM 1560 C C . LYS A 1 200 ? -37.143 10.671 25.752 1.00 56.09 200 LYS A C 1
ATOM 1562 O O . LYS A 1 200 ? -38.286 10.513 26.171 1.00 56.09 200 LYS A O 1
ATOM 1567 N N . ASP A 1 201 ? -36.535 11.853 25.700 1.00 61.16 201 ASP A N 1
ATOM 1568 C CA . ASP A 1 201 ? -37.167 13.091 26.159 1.00 61.16 201 ASP A CA 1
ATOM 1569 C C . ASP A 1 201 ? -38.409 13.424 25.315 1.00 61.16 201 ASP A C 1
ATOM 1571 O O . ASP A 1 201 ? -39.485 13.660 25.865 1.00 61.16 201 ASP A O 1
ATOM 1575 N N . GLN A 1 202 ? -38.315 13.317 23.983 1.00 55.47 202 GLN A N 1
ATOM 1576 C CA . GLN A 1 202 ? -39.453 13.526 23.075 1.00 55.47 202 GLN A CA 1
ATOM 1577 C C . GLN A 1 202 ? -40.571 12.484 23.250 1.00 55.47 202 GLN A C 1
ATOM 1579 O O . GLN A 1 202 ? -41.752 12.824 23.168 1.00 55.47 202 GLN A O 1
ATOM 1584 N N . ILE A 1 203 ? -40.237 11.220 23.531 1.00 55.44 203 ILE A N 1
ATOM 1585 C CA . ILE A 1 203 ? -41.225 10.185 23.882 1.00 55.44 203 ILE A CA 1
ATOM 1586 C C . ILE A 1 203 ? -41.851 10.464 25.256 1.00 55.44 203 ILE A C 1
ATOM 1588 O O . ILE A 1 203 ? -43.046 10.226 25.438 1.00 55.44 203 ILE A O 1
ATOM 1592 N N . GLY A 1 204 ? -41.087 10.998 26.212 1.00 55.38 204 GLY A N 1
ATOM 1593 C CA . GLY A 1 204 ? -41.597 11.462 27.502 1.00 55.38 204 GLY A CA 1
ATOM 1594 C C . GLY A 1 204 ? -42.626 12.583 27.341 1.00 55.38 204 GLY A C 1
ATOM 1595 O O . GLY A 1 204 ? -43.724 12.501 27.896 1.00 55.38 204 GLY A O 1
ATOM 1596 N N . GLU A 1 205 ? -42.320 13.582 26.511 1.00 58.81 205 GLU A N 1
ATOM 1597 C CA . GLU A 1 205 ? -43.251 14.657 26.153 1.00 58.81 205 GLU A CA 1
ATOM 1598 C C . GLU A 1 205 ? -44.496 14.118 25.436 1.00 58.81 205 GLU A C 1
ATOM 1600 O O . GLU A 1 205 ? -45.619 14.450 25.823 1.00 58.81 205 GLU A O 1
ATOM 1605 N N . LEU A 1 206 ? -44.330 13.221 24.459 1.00 50.72 206 LEU A N 1
ATOM 1606 C CA . LEU A 1 206 ? -45.444 12.594 23.744 1.00 50.72 206 LEU A CA 1
ATOM 1607 C C . LEU A 1 206 ? -46.338 11.771 24.688 1.00 50.72 206 LEU A C 1
ATOM 1609 O O . LEU A 1 206 ? -47.561 11.857 24.610 1.00 50.72 206 LEU A O 1
ATOM 1613 N N . SER A 1 207 ? -45.745 11.019 25.618 1.00 51.91 207 SER A N 1
ATOM 1614 C CA . SER A 1 207 ? -46.460 10.270 26.659 1.00 51.91 207 SER A CA 1
ATOM 1615 C C . SER A 1 207 ? -47.262 11.201 27.575 1.00 51.91 207 SER A C 1
ATOM 1617 O O . SER A 1 207 ? -48.431 10.934 27.874 1.00 51.91 207 SER A O 1
ATOM 1619 N N . SER A 1 208 ? -46.678 12.342 27.958 1.00 55.94 208 SER A N 1
ATOM 1620 C CA . SER A 1 208 ? -47.365 13.366 28.752 1.00 55.94 208 SER A CA 1
ATOM 1621 C C . SER A 1 208 ? -48.535 14.005 27.990 1.00 55.94 208 SER A C 1
ATOM 1623 O O . SER A 1 208 ? -49.603 14.214 28.566 1.00 55.94 208 SER A O 1
ATOM 1625 N N . PHE A 1 209 ? -48.385 14.227 26.679 1.00 51.94 209 PHE A N 1
ATOM 1626 C CA . PHE A 1 209 ? -49.428 14.769 25.808 1.00 51.94 209 PHE A CA 1
ATOM 1627 C C . PHE A 1 209 ? -50.579 13.776 25.590 1.00 51.94 209 PHE A C 1
ATOM 1629 O O . PHE A 1 209 ? -51.745 14.150 25.709 1.00 51.94 209 PHE A O 1
ATOM 1636 N N . ILE A 1 210 ? -50.269 12.499 25.341 1.00 52.28 210 ILE A N 1
ATOM 1637 C CA . ILE A 1 210 ? -51.263 11.419 25.222 1.00 52.28 210 ILE A CA 1
ATOM 1638 C C . ILE A 1 210 ? -52.035 11.246 26.539 1.00 52.28 210 ILE A C 1
ATOM 1640 O O . ILE A 1 210 ? -53.248 11.053 26.513 1.00 52.28 210 ILE A O 1
ATOM 1644 N N . SER A 1 211 ? -51.359 11.365 27.685 1.00 54.88 211 SER A N 1
ATOM 1645 C CA . SER A 1 211 ? -51.981 11.240 29.012 1.00 54.88 211 SER A CA 1
ATOM 1646 C C . SER A 1 211 ? -52.773 12.486 29.440 1.00 54.88 211 SER A C 1
ATOM 1648 O O . SER A 1 211 ? -53.655 12.386 30.290 1.00 54.88 211 SER A O 1
ATOM 1650 N N . GLY A 1 212 ? -52.460 13.662 28.881 1.00 48.84 212 GLY A N 1
ATOM 1651 C CA . GLY A 1 212 ? -53.063 14.952 29.244 1.00 48.84 212 GLY A CA 1
ATOM 1652 C C . GLY A 1 212 ? -54.112 15.498 28.264 1.00 48.84 212 GLY A C 1
ATOM 1653 O O . GLY A 1 212 ? -54.786 16.480 28.576 1.00 48.84 212 GLY A O 1
ATOM 1654 N N . GLY A 1 213 ? -54.262 14.903 27.078 1.00 48.75 213 GLY A N 1
ATOM 1655 C CA . GLY A 1 213 ? -55.119 15.425 26.013 1.00 48.75 213 GLY A CA 1
ATOM 1656 C C . GLY A 1 213 ? -56.602 15.086 26.180 1.00 48.75 213 GLY A C 1
ATOM 1657 O O . GLY A 1 213 ? -57.044 13.989 25.840 1.00 48.75 213 GLY A O 1
ATOM 1658 N N . GLN A 1 214 ? -57.418 16.058 26.598 1.00 44.16 214 GLN A N 1
ATOM 1659 C CA . GLN A 1 214 ? -58.872 15.961 26.440 1.00 44.16 214 GLN A CA 1
ATOM 1660 C C . GLN A 1 214 ? -59.235 15.925 24.943 1.00 44.16 214 GLN A C 1
ATOM 1662 O O . GLN A 1 214 ? -58.998 16.888 24.218 1.00 44.16 214 GLN A O 1
ATOM 1667 N N . GLY A 1 215 ? -59.828 14.816 24.480 1.00 49.38 215 GLY A N 1
ATOM 1668 C CA . GLY A 1 215 ? -60.396 14.681 23.127 1.00 49.38 215 GLY A CA 1
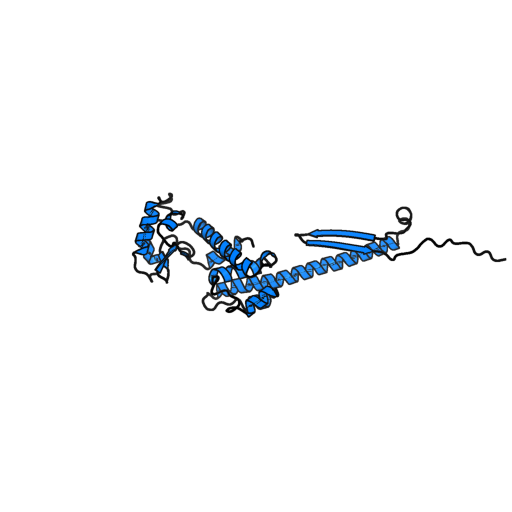ATOM 1669 C C . GLY A 1 215 ? -59.817 13.562 22.251 1.00 49.38 215 GLY A C 1
ATOM 1670 O O . GLY A 1 215 ? -60.410 13.244 21.220 1.00 49.38 215 GLY A O 1
ATOM 1671 N N . ILE A 1 216 ? -58.717 12.918 22.659 1.00 46.47 216 ILE A N 1
ATOM 1672 C CA . ILE A 1 216 ? -58.085 11.823 21.894 1.00 46.47 216 ILE A CA 1
ATOM 1673 C C . ILE A 1 216 ? -58.866 10.497 22.051 1.00 46.47 216 ILE A C 1
ATOM 1675 O O . ILE A 1 216 ? -58.923 9.684 21.126 1.00 46.47 216 ILE A O 1
ATOM 1679 N N . GLU A 1 217 ? -59.575 10.330 23.175 1.00 49.59 217 GLU A N 1
ATOM 1680 C CA . GLU A 1 217 ? -60.448 9.183 23.491 1.00 49.59 217 GLU A CA 1
ATOM 1681 C C . GLU A 1 217 ? -61.544 8.938 22.438 1.00 49.59 217 GLU A C 1
ATOM 1683 O O . GLU A 1 217 ? -61.984 7.809 22.243 1.00 49.59 217 GLU A O 1
ATOM 1688 N N . LYS A 1 218 ? -61.972 9.977 21.705 1.00 44.72 218 LYS A N 1
ATOM 1689 C CA . LYS A 1 218 ? -62.967 9.836 20.629 1.00 44.72 218 LYS A CA 1
ATOM 1690 C C . LYS A 1 218 ? -62.439 9.018 19.443 1.00 44.72 218 LYS A C 1
ATOM 1692 O O . LYS A 1 218 ? -63.226 8.372 18.756 1.00 44.72 218 LYS A O 1
ATOM 1697 N N . PHE A 1 219 ? -61.134 9.078 19.186 1.00 43.84 219 PHE A N 1
ATOM 1698 C CA . PHE A 1 219 ? -60.482 8.405 18.059 1.00 43.84 219 PHE A CA 1
ATOM 1699 C C . PHE A 1 219 ? -59.803 7.099 18.479 1.00 43.84 219 PHE A C 1
ATOM 1701 O O . PHE A 1 219 ? -59.770 6.150 17.701 1.00 43.84 219 PHE A O 1
ATOM 1708 N N . PHE A 1 220 ? -59.329 7.030 19.725 1.00 51.81 220 PHE A N 1
ATOM 1709 C CA . PHE A 1 220 ? -58.718 5.844 20.318 1.00 51.81 220 PHE A CA 1
ATOM 1710 C C . PHE A 1 220 ? -59.450 5.505 21.627 1.00 51.81 220 PHE A C 1
ATOM 1712 O O . PHE A 1 220 ? -58.939 5.785 22.711 1.00 51.81 220 PHE A O 1
ATOM 1719 N N . PRO A 1 221 ? -60.661 4.918 21.548 1.00 47.31 221 PRO A N 1
ATOM 1720 C CA . PRO A 1 221 ? -61.532 4.683 22.709 1.00 47.31 221 PRO A CA 1
ATOM 1721 C C . PRO A 1 221 ? -60.979 3.675 23.724 1.00 47.31 221 PRO A C 1
ATOM 1723 O O . PRO A 1 221 ? -61.517 3.550 24.820 1.00 47.31 221 PRO A O 1
ATOM 1726 N N . TYR A 1 222 ? -59.900 2.974 23.373 1.00 53.75 222 TYR A N 1
ATOM 1727 C CA . TYR A 1 222 ? -59.162 2.063 24.250 1.00 53.75 222 TYR A CA 1
ATOM 1728 C C . TYR A 1 222 ? -57.749 2.579 24.577 1.00 53.75 222 TYR A C 1
ATOM 1730 O O . TYR A 1 222 ? -56.910 1.820 25.054 1.00 53.75 222 TYR A O 1
ATOM 1738 N N . GLY A 1 223 ? -57.472 3.856 24.291 1.00 54.50 223 GLY A N 1
ATOM 1739 C CA . GLY A 1 223 ? -56.130 4.431 24.345 1.00 54.50 223 GLY A CA 1
ATOM 1740 C C . GLY A 1 223 ? -55.216 3.931 23.219 1.00 54.50 223 GLY A C 1
ATOM 1741 O O . GLY A 1 223 ? -55.606 3.124 22.373 1.00 54.50 223 GLY A O 1
ATOM 1742 N N . ILE A 1 224 ? -53.982 4.434 23.191 1.00 55.22 224 ILE A N 1
ATOM 1743 C CA . ILE A 1 224 ? -52.921 3.936 22.307 1.00 55.22 224 ILE A CA 1
ATOM 1744 C C . ILE A 1 224 ? -52.222 2.785 23.037 1.00 55.22 224 ILE A C 1
ATOM 1746 O O . ILE A 1 224 ? -51.564 3.002 24.050 1.00 55.22 224 ILE A O 1
ATOM 1750 N N . THR A 1 225 ? -52.385 1.556 22.547 1.00 55.66 225 THR A N 1
ATOM 1751 C CA . THR A 1 225 ? -51.896 0.337 23.221 1.00 55.66 225 THR A CA 1
ATOM 1752 C C . THR A 1 225 ? -50.564 -0.172 22.683 1.00 55.66 225 THR A C 1
ATOM 1754 O O . THR A 1 225 ? -49.884 -0.938 23.362 1.00 55.66 225 THR A O 1
ATOM 1757 N N . LYS A 1 226 ? -50.170 0.251 21.479 1.00 54.09 226 LYS A N 1
ATOM 1758 C CA . LYS A 1 226 ? -48.912 -0.139 20.844 1.00 54.09 226 LYS A CA 1
ATOM 1759 C C . LYS A 1 226 ? -48.433 0.958 19.902 1.00 54.09 226 LYS A C 1
ATOM 1761 O O . LYS A 1 226 ? -49.215 1.472 19.103 1.00 54.09 226 LYS A O 1
ATOM 1766 N N . ILE A 1 227 ? -47.147 1.280 19.978 1.00 56.00 227 ILE A N 1
ATOM 1767 C CA . ILE A 1 227 ? -46.456 2.158 19.032 1.00 56.00 227 ILE A CA 1
ATOM 1768 C C . ILE A 1 227 ? -45.280 1.363 18.466 1.00 56.00 227 ILE A C 1
ATOM 1770 O O . ILE A 1 227 ? -44.448 0.869 19.229 1.00 56.00 227 ILE A O 1
ATOM 1774 N N . LYS A 1 228 ? -45.231 1.224 17.136 1.00 49.97 228 LYS A N 1
ATOM 1775 C CA . LYS A 1 228 ? -44.077 0.676 16.416 1.00 49.97 228 LYS A CA 1
ATOM 1776 C C . LYS A 1 228 ? -43.429 1.797 15.616 1.00 49.97 228 LYS A C 1
ATOM 1778 O O . LYS A 1 228 ? -44.123 2.490 14.871 1.00 49.97 228 LYS A O 1
ATOM 1783 N N . LEU A 1 229 ? -42.131 1.980 15.800 1.00 51.50 229 LEU A N 1
ATOM 1784 C CA . LEU A 1 229 ? -41.327 2.962 15.083 1.00 51.50 229 LEU A CA 1
ATOM 1785 C C . LEU A 1 229 ? -40.107 2.255 14.511 1.00 51.50 229 LEU A C 1
ATOM 1787 O O . LEU A 1 229 ? -39.304 1.706 15.263 1.00 51.50 229 LEU A O 1
ATOM 1791 N N . ASP A 1 230 ? -39.978 2.319 13.191 1.00 44.50 230 ASP A N 1
ATOM 1792 C CA . ASP A 1 230 ? -38.872 1.722 12.454 1.00 44.50 230 ASP A CA 1
ATOM 1793 C C . ASP A 1 230 ? -37.982 2.856 11.935 1.00 44.50 230 ASP A C 1
ATOM 1795 O O . ASP A 1 230 ? -38.440 3.746 11.208 1.00 44.50 230 ASP A O 1
ATOM 1799 N N . VAL A 1 231 ? -36.714 2.862 12.347 1.00 49.00 231 VAL A N 1
ATOM 1800 C CA . VAL A 1 231 ? -35.747 3.892 11.950 1.00 49.00 231 VAL A CA 1
ATOM 1801 C C . VAL A 1 231 ? -34.605 3.245 11.187 1.00 49.00 231 VAL A C 1
ATOM 1803 O O . VAL A 1 231 ? -33.956 2.323 11.680 1.00 49.00 231 VAL A O 1
ATOM 1806 N N . LYS A 1 232 ? -34.328 3.771 9.990 1.00 42.00 232 LYS A N 1
ATOM 1807 C CA . LYS A 1 232 ? -33.287 3.262 9.096 1.00 42.00 232 LYS A CA 1
ATOM 1808 C C . LYS A 1 232 ? -32.281 4.353 8.754 1.00 42.00 232 LYS A C 1
ATOM 1810 O O . LYS A 1 232 ? -32.642 5.365 8.155 1.00 42.00 232 LYS A O 1
ATOM 1815 N N . ALA A 1 233 ? -31.017 4.137 9.107 1.00 42.19 233 ALA A N 1
ATOM 1816 C CA . ALA A 1 233 ? -29.929 5.064 8.807 1.00 42.19 233 ALA A CA 1
ATOM 1817 C C . ALA A 1 233 ? -28.626 4.308 8.518 1.00 42.19 233 ALA A C 1
ATOM 1819 O O . ALA A 1 233 ? -28.203 3.460 9.297 1.00 42.19 233 ALA A O 1
ATOM 1820 N N . GLY A 1 234 ? -27.983 4.615 7.385 1.00 38.78 234 GLY A N 1
ATOM 1821 C CA . GLY A 1 234 ? -26.644 4.103 7.058 1.00 38.78 234 GLY A CA 1
ATOM 1822 C C . GLY A 1 234 ? -26.511 2.574 7.000 1.00 38.78 234 GLY A C 1
ATOM 1823 O O . GLY A 1 234 ? -25.431 2.061 7.254 1.00 38.78 234 GLY A O 1
ATOM 1824 N N . GLY A 1 235 ? -27.593 1.847 6.703 1.00 40.75 235 GLY A N 1
ATOM 1825 C CA . GLY A 1 235 ? -27.604 0.377 6.664 1.00 40.75 235 GLY A CA 1
ATOM 1826 C C . GLY A 1 235 ? -27.973 -0.303 7.987 1.00 40.75 235 GLY A C 1
ATOM 1827 O O . GLY A 1 235 ? -28.168 -1.513 7.998 1.00 40.75 235 GLY A O 1
ATOM 1828 N N . VAL A 1 236 ? -28.143 0.459 9.071 1.00 38.28 236 VAL A N 1
ATOM 1829 C CA . VAL A 1 236 ? -28.649 -0.038 10.356 1.00 38.28 236 VAL A CA 1
ATOM 1830 C C . VAL A 1 236 ? -30.145 0.250 10.452 1.00 38.28 236 VAL A C 1
ATOM 1832 O O . VAL A 1 236 ? -30.599 1.354 10.138 1.00 38.28 236 VAL A O 1
ATOM 1835 N N . GLU A 1 237 ? -30.905 -0.755 10.872 1.00 41.72 237 GLU A N 1
ATOM 1836 C CA . GLU A 1 237 ? -32.345 -0.682 11.108 1.00 41.72 237 GLU A CA 1
ATOM 1837 C C . GLU A 1 237 ? -32.599 -0.982 12.584 1.00 41.72 237 GLU A C 1
ATOM 1839 O O . GLU A 1 237 ? -32.071 -1.960 13.121 1.00 41.72 237 GLU A O 1
ATOM 1844 N N . ILE A 1 238 ? -33.323 -0.089 13.257 1.00 48.19 238 ILE A N 1
ATOM 1845 C CA . ILE A 1 238 ? -33.653 -0.222 14.675 1.00 48.19 238 ILE A CA 1
ATOM 1846 C C . ILE A 1 238 ? -35.169 -0.164 14.815 1.00 48.19 238 ILE A C 1
ATOM 1848 O O . ILE A 1 238 ? -35.788 0.867 14.535 1.00 48.19 238 ILE A O 1
ATOM 1852 N N . ASP A 1 239 ? -35.729 -1.275 15.284 1.00 49.81 239 ASP A N 1
ATOM 1853 C CA . ASP A 1 239 ? -37.152 -1.436 15.554 1.00 49.81 239 ASP A CA 1
ATOM 1854 C C . ASP A 1 239 ? -37.422 -1.123 17.026 1.00 49.81 239 ASP A C 1
ATOM 1856 O O . ASP A 1 239 ? -36.926 -1.799 17.933 1.00 49.81 239 ASP A O 1
ATOM 1860 N N . PHE A 1 240 ? -38.244 -0.106 17.269 1.00 46.53 240 PHE A N 1
ATOM 1861 C CA . PHE A 1 240 ? -38.749 0.209 18.597 1.00 46.53 240 PHE A CA 1
ATOM 1862 C C . PHE A 1 240 ? -40.208 -0.212 18.683 1.00 46.53 240 PHE A C 1
ATOM 1864 O O . PHE A 1 240 ? -41.078 0.350 18.014 1.00 46.53 240 PHE A O 1
ATOM 1871 N N . GLU A 1 241 ? -40.485 -1.186 19.544 1.00 48.31 241 GLU A N 1
ATOM 1872 C CA . GLU A 1 241 ? -41.845 -1.565 19.896 1.00 48.31 241 GLU A CA 1
ATOM 1873 C C . GLU A 1 241 ? -42.101 -1.242 21.366 1.00 48.31 241 GLU A C 1
ATOM 1875 O O . GLU A 1 241 ? -41.472 -1.802 22.262 1.00 48.31 241 GLU A O 1
ATOM 1880 N N . ILE A 1 242 ? -43.046 -0.336 21.611 1.00 48.69 242 ILE A N 1
ATOM 1881 C CA . ILE A 1 242 ? -43.494 0.008 22.959 1.00 48.69 242 ILE A CA 1
ATOM 1882 C C . ILE A 1 242 ? -44.961 -0.395 23.073 1.00 48.69 242 ILE A C 1
ATOM 1884 O O . ILE A 1 242 ? -45.816 0.107 22.338 1.00 48.69 242 ILE A O 1
ATOM 1888 N N . SER A 1 243 ? -45.240 -1.311 23.998 1.00 48.72 243 SER A N 1
ATOM 1889 C CA . SER A 1 243 ? -46.595 -1.750 24.335 1.00 48.72 243 SER A CA 1
ATOM 1890 C C . SER A 1 243 ? -47.039 -1.108 25.648 1.00 48.72 243 SER A C 1
ATOM 1892 O O . SER A 1 243 ? -46.284 -1.081 26.621 1.00 48.72 243 SER A O 1
ATOM 1894 N N . GLY A 1 244 ? -48.259 -0.575 25.670 1.00 46.47 244 GLY A N 1
ATOM 1895 C CA . GLY A 1 244 ? -48.911 -0.094 26.888 1.00 46.47 244 GLY A CA 1
ATOM 1896 C C . GLY A 1 244 ? -49.379 -1.251 27.785 1.00 46.47 244 GLY A C 1
ATOM 1897 O O . GLY A 1 244 ? -49.385 -2.404 27.348 1.00 46.47 244 GLY A O 1
ATOM 1898 N N . PRO A 1 245 ? -49.779 -0.979 29.041 1.00 44.06 245 PRO A N 1
ATOM 1899 C CA . PRO A 1 245 ? -50.284 -2.013 29.943 1.00 44.06 245 PRO A CA 1
ATOM 1900 C C . PRO A 1 245 ? -51.549 -2.672 29.369 1.00 44.06 245 PRO A C 1
ATOM 1902 O O . PRO A 1 245 ? -52.488 -1.974 28.983 1.00 44.06 245 PRO A O 1
ATOM 1905 N N . GLU A 1 246 ? -51.603 -4.009 29.342 1.00 47.97 246 GLU A N 1
ATOM 1906 C CA . GLU A 1 246 ? -52.830 -4.747 29.014 1.00 47.97 246 GLU A CA 1
ATOM 1907 C C . GLU A 1 246 ? -53.905 -4.428 30.063 1.00 47.97 246 GLU A C 1
ATOM 1909 O O . GLU A 1 246 ? -53.859 -4.924 31.190 1.00 47.97 246 GLU A O 1
ATOM 1914 N N . GLN A 1 247 ? -54.889 -3.599 29.714 1.00 48.00 247 GLN A N 1
ATOM 1915 C CA . GLN A 1 247 ? -56.075 -3.418 30.546 1.00 48.00 247 GLN A CA 1
ATOM 1916 C C . GLN A 1 247 ? -57.259 -4.171 29.948 1.00 48.00 247 GLN A C 1
ATOM 1918 O O . GLN A 1 247 ? -57.717 -3.914 28.835 1.00 48.00 247 GLN A O 1
ATOM 1923 N N . GLY A 1 248 ? -57.719 -5.153 30.725 1.00 42.34 248 GLY A N 1
ATOM 1924 C CA . GLY A 1 248 ? -58.878 -5.980 30.444 1.00 42.34 248 GLY A CA 1
ATOM 1925 C C . GLY A 1 248 ? -60.194 -5.197 30.385 1.00 42.34 248 GLY A C 1
ATOM 1926 O O . GLY A 1 248 ? -60.305 -4.065 30.841 1.00 42.34 248 GLY A O 1
ATOM 1927 N N . LYS A 1 249 ? -61.181 -5.877 29.794 1.00 36.66 249 LYS A N 1
ATOM 1928 C CA . LYS A 1 249 ? -62.580 -5.505 29.511 1.00 36.66 249 LYS A CA 1
ATOM 1929 C C . LYS A 1 249 ? -63.215 -4.426 30.420 1.00 36.66 249 LYS A C 1
ATOM 1931 O O . LYS A 1 249 ? -63.002 -4.433 31.630 1.00 36.66 249 LYS A O 1
ATOM 1936 N N . PRO A 1 250 ? -64.117 -3.590 29.865 1.00 36.53 250 PRO A N 1
ATOM 1937 C CA . PRO A 1 250 ? -64.717 -2.463 30.576 1.00 36.53 250 PRO A CA 1
ATOM 1938 C C . PRO A 1 250 ? -65.499 -2.914 31.817 1.00 36.53 250 PRO A C 1
ATOM 1940 O O . PRO A 1 250 ? -66.385 -3.768 31.732 1.00 36.53 250 PRO A O 1
ATOM 1943 N N . SER A 1 251 ? -65.208 -2.302 32.970 1.00 34.00 251 SER A N 1
ATOM 1944 C CA . SER A 1 251 ? -66.037 -2.452 34.166 1.00 34.00 251 SER A CA 1
ATOM 1945 C C . SER A 1 251 ? -67.348 -1.692 33.962 1.00 34.00 251 SER A C 1
ATOM 1947 O O . SER A 1 251 ? -67.354 -0.468 33.812 1.00 34.00 251 SER A O 1
ATOM 1949 N N . VAL A 1 252 ? -68.472 -2.399 33.989 1.00 35.38 252 VAL A N 1
ATOM 1950 C CA . VAL A 1 252 ? -69.796 -1.776 34.022 1.00 35.38 252 VAL A CA 1
ATOM 1951 C C . VAL A 1 252 ? -69.977 -1.101 35.383 1.00 35.38 252 VAL A C 1
ATOM 1953 O O . VAL A 1 252 ? -70.086 -1.772 36.408 1.00 35.38 252 VAL A O 1
ATOM 1956 N N . LEU A 1 253 ? -70.032 0.234 35.401 1.00 37.59 253 LEU A N 1
ATOM 1957 C CA . LEU A 1 253 ? -70.599 0.981 36.522 1.00 37.59 253 LEU A CA 1
ATOM 1958 C C . LEU A 1 253 ? -72.102 0.669 36.614 1.00 37.59 253 LEU A C 1
ATOM 1960 O O . LEU A 1 253 ? -72.885 1.129 35.785 1.00 37.59 253 LEU A O 1
ATOM 1964 N N . ALA A 1 254 ? -72.518 -0.042 37.663 1.00 34.53 254 ALA A N 1
ATOM 1965 C CA . ALA A 1 254 ? -73.892 -0.001 38.156 1.00 34.53 254 ALA A CA 1
ATOM 1966 C C . ALA A 1 254 ? -73.925 0.756 39.495 1.00 34.53 254 ALA A C 1
ATOM 1968 O O . ALA A 1 254 ? -73.156 0.495 40.416 1.00 34.53 254 ALA A O 1
ATOM 1969 N N . ARG A 1 255 ? -74.796 1.766 39.521 1.00 38.41 255 ARG A N 1
ATOM 1970 C CA . ARG A 1 255 ? -74.923 2.882 40.469 1.00 38.41 255 ARG A CA 1
ATOM 1971 C C . ARG A 1 255 ? -75.072 2.482 41.944 1.00 38.41 255 ARG A C 1
ATOM 1973 O O . ARG A 1 255 ? -75.818 1.570 42.281 1.00 38.41 255 ARG A O 1
ATOM 1980 N N . LYS A 1 256 ? -74.509 3.317 42.829 1.00 38.84 256 LYS A N 1
ATOM 1981 C CA . LYS A 1 256 ? -75.018 3.516 44.197 1.00 38.84 256 LYS A CA 1
ATOM 1982 C C . LYS A 1 256 ? -76.311 4.339 44.151 1.00 38.84 256 LYS A C 1
ATOM 1984 O O . LYS A 1 256 ? -76.318 5.420 43.569 1.00 38.84 256 LYS A O 1
ATOM 1989 N N . GLY A 1 257 ? -77.343 3.871 44.846 1.00 35.88 257 GLY A N 1
ATOM 1990 C CA . GLY A 1 257 ? -78.434 4.685 45.380 1.00 35.88 257 GLY A CA 1
ATOM 1991 C C . GLY A 1 257 ? -78.546 4.406 46.880 1.00 35.88 257 GLY A C 1
ATOM 1992 O O . GLY A 1 257 ? -78.689 3.252 47.271 1.00 35.88 257 GLY A O 1
ATOM 1993 N N . LYS A 1 258 ? -78.378 5.443 47.708 1.00 39.62 258 LYS A N 1
ATOM 1994 C CA . LYS A 1 258 ? -78.709 5.458 49.142 1.00 39.62 258 LYS A CA 1
ATOM 1995 C C . LYS A 1 258 ? -80.129 6.026 49.304 1.00 39.62 258 LYS A C 1
ATOM 1997 O O . LYS A 1 258 ? -80.515 6.845 48.474 1.00 39.62 258 LYS A O 1
ATOM 2002 N N . SER A 1 259 ? -80.753 5.634 50.425 1.00 39.69 259 SER A N 1
ATOM 2003 C CA . SER A 1 259 ? -82.106 5.914 50.961 1.00 39.69 259 SER A CA 1
ATOM 2004 C C . SER A 1 259 ? -83.270 5.298 50.203 1.00 39.69 259 SER A C 1
ATOM 2006 O O . SER A 1 259 ? -83.497 5.707 49.048 1.00 39.69 259 SER A O 1
#

Organism: NCBI:txid1419263

Radius of gyration: 31.49 Å; chains: 1; bounding box: 107×32×80 Å

Foldseek 3Di:
DADDPVLLVLLLVQFDAAFWWAQDQVLFTAHGRGHGQHALQSQQPAQKDQVNHGDHSVLSSVLNVQRSPDDPPDPSVVSVVSDRITHDNVSSSVVSSVLLVVLLVLVCVLPVCLVVAPPLLNSLSSSLCSVLHNVCPDCVNQVQLSVCVNVSVLLSVLVSSDDPVGDPVSNVSSSVSSVVSVVVVVVVVVVVVVCVVVVVVVVVVVVVCQVPDDPCCVVVVPGDFWDWDWDDDPHDIDIDIDGDDDDDDDDDDDDDDDD

InterPro domains:
  IPR002196 Glycoside hydrolase, family 24 [PF00959] (86-162)
  IPR023346 Lysozyme-like domain superfamily [SSF53955] (12-178)
  IPR023347 Lysozyme domain superfamily [G3DSA:1.10.530.40] (10-182)

pLDDT: mean 80.68, std 21.56, range [34.0, 98.69]